Protein AF-V2WNZ3-F1 (afdb_monomer_lite)

Organism: Moniliophthora roreri (strain MCA 2997) (NCBI:txid1381753)

Radius of gyration: 30.15 Å; chains: 1; bounding box: 128×42×53 Å

pLDDT: mean 74.95, std 16.99, range [26.42, 96.12]

Foldseek 3Di:
DDDDDDDDDDDPPPPPPPLDQDDDQAQWDWDAPDVPPSDTDTDGDPDDDPPPWDWAQEPVRRYIDTAPPLWDWDALDPVRRYTDTAGNQWDWADRPPLTDTEGQQFHQDPSDTHHDDAEPPLVPFDDDDPDDPFFDWQGDYLWFLSDWQFFWWFKAALVGFTFAAADPHGRFFTWGNHPGDLWTKGKAAPLDDQVGRDTDTHTAFHKIWIWGLQADPPDPVSQIWTFFQDADQDTTTIDSDSNRTDIWGWHWDDDPSDIWTKTFQKAWHDDPVMTHIHGHPHRVHIGTIITGTDDSVSDDDDDPDD

Secondary structure (DSSP, 8-state):
-------------------PPP-PPTTEEEEESSTTS--EEEEE----PPTT---EE-TTT--EE---TTSEEEEEETTTTEEEEEPTTEEEESSTTS-EEEETTEEEETTEEEEPPPPTT-TTSPPPPTT--S--B----SSEEEEEET-EEEEE-TTS-BEEEEETTEEEEEEET-SB----EEEEESSPBTTB---EEEETT-EEEEEESS--TT-TT---EEEB--BSSPPPBEES-GGGB--EEEEEEEETTEEEEEEETEEEESPTTS-EEEE-S-TT-EEEEEEEEE-TT----PPP--

Structure (mmCIF, N/CA/C/O backbone):
data_AF-V2WNZ3-F1
#
_entry.id   AF-V2WNZ3-F1
#
loop_
_atom_site.group_PDB
_atom_site.id
_atom_site.type_symbol
_atom_site.label_atom_id
_atom_site.label_alt_id
_atom_site.label_comp_id
_atom_site.label_asym_id
_atom_site.label_entity_id
_atom_site.label_seq_id
_atom_site.pdbx_PDB_ins_code
_atom_site.Cartn_x
_atom_site.Cartn_y
_atom_site.Cartn_z
_atom_site.occupancy
_atom_site.B_iso_or_equiv
_atom_site.auth_seq_id
_atom_site.auth_comp_id
_atom_site.auth_asym_id
_atom_site.auth_atom_id
_atom_site.pdbx_PDB_model_num
ATOM 1 N N . MET A 1 1 ? -108.192 13.563 18.991 1.00 39.91 1 MET A N 1
ATOM 2 C CA . MET A 1 1 ? -107.133 13.958 19.943 1.00 39.91 1 MET A CA 1
ATOM 3 C C . MET A 1 1 ? -106.228 12.754 20.145 1.00 39.91 1 MET A C 1
ATOM 5 O O . MET A 1 1 ? -106.704 11.741 20.634 1.00 39.91 1 MET A O 1
ATOM 9 N N . LYS A 1 2 ? -104.993 12.804 19.635 1.00 35.84 2 LYS A N 1
ATOM 10 C CA . LYS A 1 2 ? -104.024 11.700 19.715 1.00 35.84 2 LYS A CA 1
ATOM 11 C C . LYS A 1 2 ? -103.005 12.035 20.804 1.00 35.84 2 LYS A C 1
ATOM 13 O O . LYS A 1 2 ? -102.339 13.059 20.703 1.00 35.84 2 LYS A O 1
ATOM 18 N N . PHE A 1 3 ? -102.930 11.194 21.830 1.00 35.94 3 PHE A N 1
ATOM 19 C CA . PHE A 1 3 ? -101.879 11.217 22.844 1.00 35.94 3 PHE A CA 1
ATOM 20 C C . PHE A 1 3 ? -100.596 10.621 22.250 1.00 35.94 3 PHE A C 1
ATOM 22 O O . PHE A 1 3 ? -100.642 9.531 21.683 1.00 35.94 3 PHE A O 1
ATOM 29 N N . PHE A 1 4 ? -99.469 11.318 22.393 1.00 38.03 4 PHE A N 1
ATOM 30 C CA . PHE A 1 4 ? -98.136 10.752 22.196 1.00 38.03 4 PHE A CA 1
ATOM 31 C C . PHE A 1 4 ? -97.367 10.856 23.512 1.00 38.03 4 PHE A C 1
ATOM 33 O O . PHE A 1 4 ? -97.102 11.947 24.011 1.00 38.03 4 PHE A O 1
ATOM 40 N N . THR A 1 5 ? -97.051 9.692 24.069 1.00 39.03 5 THR A N 1
ATOM 41 C CA . THR A 1 5 ? -96.235 9.504 25.267 1.00 39.03 5 THR A CA 1
ATOM 42 C C . THR A 1 5 ? -94.764 9.490 24.854 1.00 39.03 5 THR A C 1
ATOM 44 O O . THR A 1 5 ? -94.373 8.717 23.981 1.00 39.03 5 THR A O 1
ATOM 47 N N . VAL A 1 6 ? -93.952 10.348 25.469 1.00 43.88 6 VAL A N 1
ATOM 48 C CA . VAL A 1 6 ? -92.493 10.391 25.292 1.00 43.88 6 VAL A CA 1
ATOM 49 C C . VAL A 1 6 ? -91.867 9.338 26.208 1.00 43.88 6 VAL A C 1
ATOM 51 O O . VAL A 1 6 ? -92.032 9.410 27.423 1.00 43.88 6 VAL A O 1
ATOM 54 N N . ALA A 1 7 ? -91.150 8.369 25.637 1.00 41.53 7 ALA A N 1
ATOM 55 C CA . ALA A 1 7 ? -90.351 7.398 26.380 1.00 41.53 7 ALA A CA 1
ATOM 56 C C . ALA A 1 7 ? -88.859 7.732 26.223 1.00 41.53 7 ALA A C 1
ATOM 58 O O . ALA A 1 7 ? -88.302 7.646 25.130 1.00 41.53 7 ALA A O 1
ATOM 59 N N . PHE A 1 8 ? -88.227 8.132 27.327 1.00 41.31 8 PHE A N 1
ATOM 60 C CA . PHE A 1 8 ? -86.780 8.297 27.450 1.00 41.31 8 PHE A CA 1
ATOM 61 C C . PHE A 1 8 ? -86.133 6.906 27.541 1.00 41.31 8 PHE A C 1
ATOM 63 O O . PHE A 1 8 ? -86.295 6.211 28.543 1.00 41.31 8 PHE A O 1
ATOM 70 N N . PHE A 1 9 ? -85.403 6.492 26.505 1.00 41.00 9 PHE A N 1
ATOM 71 C CA . PHE A 1 9 ? -84.545 5.309 26.563 1.00 41.00 9 PHE A CA 1
ATOM 72 C C . PHE A 1 9 ? -83.173 5.701 27.123 1.00 41.00 9 PHE A C 1
ATOM 74 O O . PHE A 1 9 ? -82.386 6.376 26.463 1.00 41.00 9 PHE A O 1
ATOM 81 N N . LEU A 1 10 ? -82.893 5.261 28.350 1.00 42.72 10 LEU A N 1
ATOM 82 C CA . LEU A 1 10 ? -81.543 5.175 28.903 1.00 42.72 10 LEU A CA 1
ATOM 83 C C . LEU A 1 10 ? -80.793 4.059 28.158 1.00 42.72 10 LEU A C 1
ATOM 85 O O . LEU A 1 10 ? -81.090 2.882 28.355 1.00 42.72 10 LEU A O 1
ATOM 89 N N . LEU A 1 11 ? -79.839 4.418 27.293 1.00 37.62 11 LEU A N 1
ATOM 90 C CA . LEU A 1 11 ? -78.868 3.458 26.767 1.00 37.62 11 LEU A CA 1
ATOM 91 C C . LEU A 1 11 ? -77.843 3.117 27.863 1.00 37.62 11 LEU A C 1
ATOM 93 O O . LEU A 1 11 ? -77.252 4.038 28.432 1.00 37.62 11 LEU A O 1
ATOM 97 N N . PRO A 1 12 ? -77.561 1.830 28.129 1.00 40.28 12 PRO A N 1
ATOM 98 C CA . PRO A 1 12 ? -76.406 1.449 28.922 1.00 40.28 12 PRO A CA 1
ATOM 99 C C . PRO A 1 12 ? -75.142 1.686 28.087 1.00 40.28 12 PRO A C 1
ATOM 101 O O . PRO A 1 12 ? -74.940 1.075 27.037 1.00 40.28 12 PRO A O 1
ATOM 104 N N . THR A 1 13 ? -74.283 2.587 28.552 1.00 41.03 13 THR A N 1
ATOM 105 C CA . THR A 1 13 ? -72.914 2.741 28.062 1.00 41.03 13 THR A CA 1
ATOM 106 C C . THR A 1 13 ? -72.129 1.467 28.377 1.00 41.03 13 THR A C 1
ATOM 108 O O . THR A 1 13 ? -71.601 1.287 29.472 1.00 41.03 13 THR A O 1
ATOM 111 N N . LEU A 1 14 ? -72.053 0.557 27.404 1.00 39.59 14 LEU A N 1
ATOM 112 C CA . LEU A 1 14 ? -71.054 -0.507 27.379 1.00 39.59 14 LEU A CA 1
ATOM 113 C C . LEU A 1 14 ? -69.679 0.152 27.230 1.00 39.59 14 LEU A C 1
ATOM 115 O O . LEU A 1 14 ? -69.250 0.498 26.132 1.00 39.59 14 LEU A O 1
ATOM 119 N N . ILE A 1 15 ? -69.001 0.358 28.357 1.00 42.25 15 ILE A N 1
ATOM 120 C CA . ILE A 1 15 ? -67.577 0.680 28.385 1.00 42.25 15 ILE A CA 1
ATOM 121 C C . ILE A 1 15 ? -66.851 -0.584 27.918 1.00 42.25 15 ILE A C 1
ATOM 123 O O . ILE A 1 15 ? -66.564 -1.480 28.712 1.00 42.25 15 ILE A O 1
ATOM 127 N N . ALA A 1 16 ? -66.587 -0.686 26.616 1.00 40.09 16 ALA A N 1
ATOM 128 C CA . ALA A 1 16 ? -65.597 -1.619 26.110 1.00 40.09 16 ALA A CA 1
ATOM 129 C C . ALA A 1 16 ? -64.250 -1.200 26.714 1.00 40.09 16 ALA A C 1
ATOM 131 O O . ALA A 1 16 ? -63.708 -0.150 26.366 1.00 40.09 16 ALA A O 1
ATOM 132 N N . LYS A 1 17 ? -63.729 -1.982 27.665 1.00 41.38 17 LYS A N 1
ATOM 133 C CA . LYS A 1 17 ? -62.324 -1.870 28.055 1.00 41.38 17 LYS A CA 1
ATOM 134 C C . LYS A 1 17 ? -61.506 -2.182 26.804 1.00 41.38 17 LYS A C 1
ATOM 136 O O . LYS A 1 17 ? -61.410 -3.340 26.416 1.00 41.38 17 LYS A O 1
ATOM 141 N N . ALA A 1 18 ? -60.956 -1.159 26.158 1.00 45.03 18 ALA A N 1
ATOM 142 C CA . ALA A 1 18 ? -59.866 -1.350 25.217 1.00 45.03 18 ALA A CA 1
ATOM 143 C C . ALA A 1 18 ? -58.711 -1.962 26.020 1.00 45.03 18 ALA A C 1
ATOM 145 O O . ALA A 1 18 ? -58.123 -1.301 26.874 1.00 45.03 18 ALA A O 1
ATOM 146 N N . GLN A 1 19 ? -58.496 -3.262 25.856 1.00 56.72 19 GLN A N 1
ATOM 147 C CA . GLN A 1 19 ? -57.478 -3.999 26.589 1.00 56.72 19 GLN A CA 1
ATOM 148 C C . GLN A 1 19 ? -56.146 -3.743 25.875 1.00 56.72 19 GLN A C 1
ATOM 150 O O . GLN A 1 19 ? -55.973 -4.118 24.717 1.00 56.72 19 GLN A O 1
ATOM 155 N N . GLU A 1 20 ? -55.266 -2.980 26.524 1.00 61.66 20 GLU A N 1
ATOM 156 C CA . GLU A 1 20 ? -54.012 -2.501 25.938 1.00 61.66 20 GLU A CA 1
ATOM 157 C C . GLU A 1 20 ? -53.048 -3.663 25.659 1.00 61.66 20 GLU A C 1
ATOM 159 O O . GLU A 1 20 ? -52.789 -4.497 26.528 1.00 61.66 20 GLU A O 1
ATOM 164 N N . ILE A 1 21 ? -52.491 -3.700 24.444 1.00 73.69 21 ILE A N 1
ATOM 165 C CA . ILE A 1 21 ? -51.402 -4.615 24.079 1.00 73.69 21 ILE A CA 1
ATOM 166 C C . ILE A 1 21 ? -50.205 -4.304 24.997 1.00 73.69 21 ILE A C 1
ATOM 168 O O . ILE A 1 21 ? -49.777 -3.145 25.051 1.00 73.69 21 ILE A O 1
ATOM 172 N N . PRO A 1 22 ? -49.642 -5.291 25.720 1.00 77.75 22 PRO A N 1
ATOM 173 C CA . PRO A 1 22 ? -48.578 -5.025 26.677 1.00 77.75 22 PRO A CA 1
ATOM 174 C C . PRO A 1 22 ? -47.306 -4.523 25.985 1.00 77.75 22 PRO A C 1
ATOM 176 O O . PRO A 1 22 ? -46.872 -5.051 24.961 1.00 77.75 22 PRO A O 1
ATOM 179 N N . GLN A 1 23 ? -46.670 -3.517 26.588 1.00 77.50 23 GLN A N 1
ATOM 180 C CA . GLN A 1 23 ? -45.347 -3.035 26.186 1.00 77.50 23 GLN A CA 1
ATOM 181 C C . GLN A 1 23 ? -44.281 -4.050 26.625 1.00 77.50 23 GLN A C 1
ATOM 183 O O . GLN A 1 23 ? -43.939 -4.140 27.806 1.00 77.50 23 GLN A O 1
ATOM 188 N N . CYS A 1 24 ? -43.758 -4.834 25.682 1.00 78.38 24 CYS A N 1
ATOM 189 C CA . CYS A 1 24 ? -42.657 -5.756 25.948 1.00 78.38 24 CYS A CA 1
ATOM 190 C C . CYS A 1 24 ? -41.314 -5.020 26.057 1.00 78.38 24 CYS A C 1
ATOM 192 O O . CYS A 1 24 ? -41.085 -3.989 25.425 1.00 78.38 24 CYS A O 1
ATOM 194 N N . ARG A 1 25 ? -40.394 -5.574 26.857 1.00 68.31 25 ARG A N 1
ATOM 195 C CA . ARG A 1 25 ? -39.009 -5.080 26.921 1.00 68.31 25 ARG A CA 1
ATOM 196 C C . ARG A 1 25 ? -38.324 -5.198 25.546 1.00 68.31 25 ARG A C 1
ATOM 198 O O . ARG A 1 25 ? -38.668 -6.113 24.794 1.00 68.31 25 ARG A O 1
ATOM 205 N N . PRO A 1 26 ? -37.313 -4.363 25.238 1.00 59.16 26 PRO A N 1
ATOM 206 C CA . PRO A 1 26 ? -36.542 -4.487 24.000 1.00 59.16 26 PRO A CA 1
ATOM 207 C C . PRO A 1 26 ? -36.049 -5.925 23.758 1.00 59.16 26 PRO A C 1
ATOM 209 O O . PRO A 1 26 ? -35.555 -6.577 24.680 1.00 59.16 26 PRO A O 1
ATOM 212 N N . GLY A 1 27 ? -36.219 -6.423 22.528 1.00 57.53 27 GLY A N 1
ATOM 213 C CA . GLY A 1 27 ? -35.892 -7.803 22.129 1.00 57.53 27 GLY A CA 1
ATOM 214 C C . GLY A 1 27 ? -37.021 -8.831 22.309 1.00 57.53 27 GLY A C 1
ATOM 215 O O . GLY A 1 27 ? -36.811 -10.020 22.066 1.00 57.53 27 GLY A O 1
ATOM 216 N N . PHE A 1 28 ? -38.208 -8.397 22.740 1.00 74.94 28 PHE A N 1
ATOM 217 C CA . PHE A 1 28 ? -39.386 -9.245 22.908 1.00 74.94 28 PHE A CA 1
ATOM 218 C C . PHE A 1 28 ? -40.590 -8.644 22.173 1.00 74.94 28 PHE A C 1
ATOM 220 O O . PHE A 1 28 ? -40.770 -7.428 22.178 1.00 74.94 28 PHE A O 1
ATOM 227 N N . GLU A 1 29 ? -41.423 -9.490 21.571 1.00 80.44 29 GLU A N 1
ATOM 228 C CA . GLU A 1 29 ? -42.677 -9.101 20.910 1.00 80.44 29 GLU A CA 1
ATOM 229 C C . GLU A 1 29 ? -43.894 -9.633 21.693 1.00 80.44 29 GLU A C 1
ATOM 231 O O . GLU A 1 29 ? -43.814 -10.733 22.253 1.00 80.44 29 GLU A O 1
ATOM 236 N N . PRO A 1 30 ? -45.008 -8.880 21.775 1.00 84.31 30 PRO A N 1
ATOM 237 C CA . PRO A 1 30 ? -46.242 -9.382 22.365 1.00 84.31 30 PRO A CA 1
ATOM 238 C C . PRO A 1 30 ? -46.903 -10.385 21.413 1.00 84.31 30 PRO A C 1
ATOM 240 O O . PRO A 1 30 ? -47.158 -10.074 20.251 1.00 84.31 30 PRO A O 1
ATOM 243 N N . VAL A 1 31 ? -47.198 -11.581 21.914 1.00 82.69 31 VAL A N 1
ATOM 244 C CA . VAL A 1 31 ? -47.892 -12.647 21.181 1.00 82.69 31 VAL A CA 1
ATOM 245 C C . VAL A 1 31 ? -49.118 -13.061 21.982 1.00 82.69 31 VAL A C 1
ATOM 247 O O . VAL A 1 31 ? -49.032 -13.250 23.196 1.00 82.69 31 VAL A O 1
ATOM 250 N N . GLU A 1 32 ? -50.259 -13.169 21.307 1.00 84.75 32 GLU A N 1
ATOM 251 C CA . GLU A 1 32 ? -51.508 -13.634 21.913 1.00 84.75 32 GLU A CA 1
ATOM 252 C C . GLU A 1 32 ? -51.453 -15.159 22.118 1.00 84.75 32 GLU A C 1
ATOM 254 O O . GLU A 1 32 ? -51.002 -15.886 21.231 1.00 84.75 32 GLU A O 1
ATOM 259 N N . PHE A 1 33 ? -51.861 -15.642 23.296 1.00 76.00 33 PHE A N 1
ATOM 260 C CA . PHE A 1 33 ? -51.776 -17.057 23.678 1.00 76.00 33 PHE A CA 1
ATOM 261 C C . PHE A 1 33 ? -52.610 -17.956 22.760 1.00 76.00 33 PHE A C 1
ATOM 263 O O . PHE A 1 33 ? -52.108 -18.950 22.238 1.00 76.00 33 PHE A O 1
ATOM 270 N N . GLU A 1 34 ? -53.852 -17.554 22.506 1.00 79.38 34 GLU A N 1
ATOM 271 C CA . GLU A 1 34 ? -54.722 -18.127 21.485 1.00 79.38 34 GLU A CA 1
ATOM 272 C C . GLU A 1 34 ? -55.370 -16.972 20.712 1.00 79.38 34 GLU A C 1
ATOM 274 O O . GLU A 1 34 ? -55.703 -15.959 21.329 1.00 79.38 34 GLU A O 1
ATOM 279 N N . PRO A 1 35 ? -55.567 -17.078 19.386 1.00 75.44 35 PRO A N 1
ATOM 280 C CA . PRO A 1 35 ? -56.162 -15.995 18.609 1.00 75.44 35 PRO A CA 1
ATOM 281 C C . PRO A 1 35 ? -57.527 -15.576 19.170 1.00 75.44 35 PRO A C 1
ATOM 283 O O . PRO A 1 35 ? -58.475 -16.363 19.168 1.00 75.44 35 PRO A O 1
ATOM 286 N N . GLY A 1 36 ? -57.633 -14.329 19.630 1.00 76.31 36 GLY A N 1
ATOM 287 C CA . GLY A 1 36 ? -58.847 -13.772 20.227 1.00 76.31 36 GLY A CA 1
ATOM 288 C C . GLY A 1 36 ? -59.046 -14.052 21.721 1.00 76.31 36 GLY A C 1
ATOM 289 O O . GLY A 1 36 ? -60.118 -13.729 22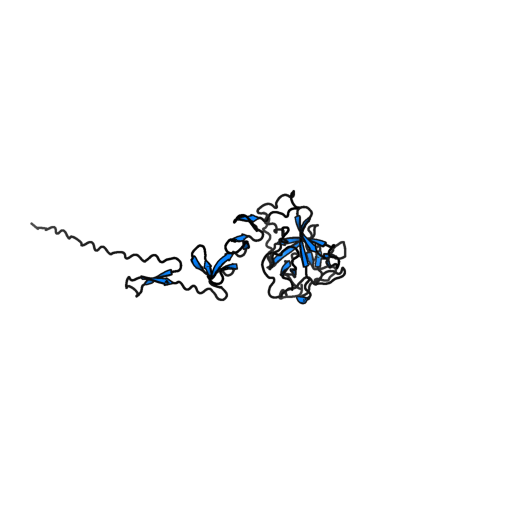.236 1.00 76.31 36 GLY A O 1
ATOM 290 N N . SER A 1 37 ? -58.064 -14.627 22.428 1.00 82.94 37 SER A N 1
ATOM 291 C CA . SER A 1 37 ? -58.143 -14.824 23.884 1.00 82.94 37 SER A CA 1
ATOM 292 C C . SER A 1 37 ? -58.001 -13.525 24.680 1.00 82.94 37 SER A C 1
ATOM 294 O O . SER A 1 37 ? -58.441 -13.453 25.827 1.00 82.94 37 SER A O 1
ATOM 296 N N . GLY A 1 38 ? -57.384 -12.491 24.100 1.00 78.25 38 GLY A N 1
ATOM 297 C CA . GLY A 1 38 ? -57.036 -11.249 24.788 1.00 78.25 38 GLY A CA 1
ATOM 298 C C . GLY A 1 38 ? -55.897 -11.394 25.804 1.00 78.25 38 GLY A C 1
ATOM 299 O O . GLY A 1 38 ? -55.580 -10.427 26.503 1.00 78.25 38 GLY A O 1
ATOM 300 N N . GLU A 1 39 ? -55.269 -12.570 25.896 1.00 79.44 39 GLU A N 1
ATOM 301 C CA . GLU A 1 39 ? -54.143 -12.846 26.789 1.00 79.44 39 GLU A CA 1
ATOM 302 C C . GLU A 1 39 ? -52.824 -12.803 26.013 1.00 79.44 39 GLU A C 1
ATOM 304 O O . GLU A 1 39 ? -52.586 -13.614 25.120 1.00 79.44 39 GLU A O 1
ATOM 309 N N . TYR A 1 40 ? -51.946 -11.863 26.369 1.00 85.00 40 TYR A N 1
ATOM 310 C CA . TYR A 1 40 ? -50.664 -11.645 25.697 1.00 85.00 40 TYR A CA 1
ATOM 311 C C . TYR A 1 40 ? -49.488 -12.041 26.590 1.00 85.00 40 TYR A C 1
ATOM 313 O O . TYR A 1 40 ? -49.472 -11.748 27.787 1.00 85.00 40 TYR A O 1
ATOM 321 N N . PHE A 1 41 ? -48.447 -12.613 25.990 1.00 84.75 41 PHE A N 1
ATOM 322 C CA . PHE A 1 41 ? -47.146 -12.807 26.628 1.00 84.75 41 PHE A CA 1
ATOM 323 C C . PHE A 1 41 ? -46.017 -12.282 25.739 1.00 84.75 41 PHE A C 1
ATOM 325 O O . PHE A 1 41 ? -46.147 -12.176 24.522 1.00 84.75 41 PHE A O 1
ATOM 332 N N . CYS A 1 42 ? -44.884 -11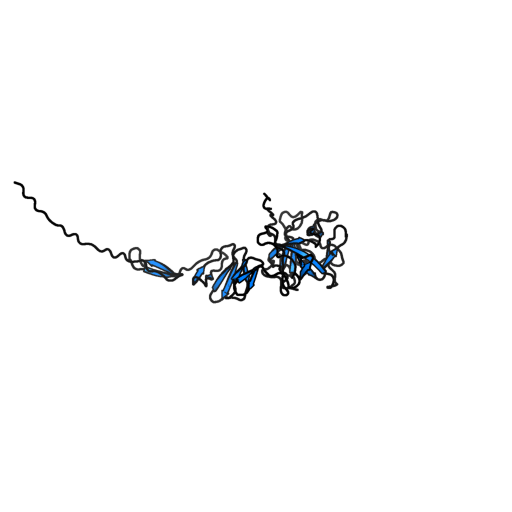.943 26.353 1.00 81.00 42 CYS A N 1
ATOM 333 C CA . CYS A 1 42 ? -43.713 -11.463 25.627 1.00 81.00 42 CYS A CA 1
ATOM 334 C C . CYS A 1 42 ? -42.849 -12.648 25.180 1.00 81.00 42 CYS A C 1
ATOM 336 O O . CYS A 1 42 ? -42.247 -13.335 26.010 1.00 81.00 42 CYS A O 1
ATOM 338 N N . ARG A 1 43 ? -42.748 -12.868 23.870 1.00 79.81 43 ARG A N 1
ATOM 339 C CA . ARG A 1 43 ? -41.890 -13.893 23.264 1.00 79.81 43 ARG A CA 1
ATOM 340 C C . ARG A 1 43 ? -40.542 -13.293 22.880 1.00 79.81 43 ARG A C 1
ATOM 342 O O . ARG A 1 43 ? -40.483 -12.184 22.359 1.00 79.81 43 ARG A O 1
ATOM 349 N N . GLN A 1 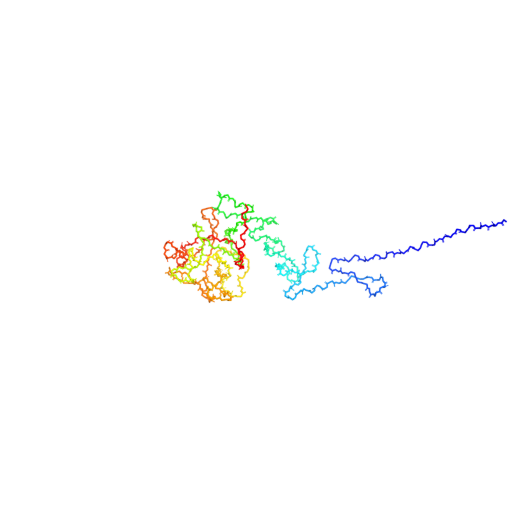44 ? -39.456 -14.026 23.129 1.00 69.88 44 GLN A N 1
ATOM 350 C CA . GLN A 1 44 ? -38.122 -13.609 22.693 1.00 69.88 44 GLN A CA 1
ATOM 351 C C . GLN A 1 44 ? -38.016 -13.695 21.169 1.00 69.88 44 GLN A C 1
ATOM 353 O O . GLN A 1 44 ? -38.311 -14.738 20.580 1.00 69.88 44 GLN A O 1
ATOM 358 N N . ILE A 1 45 ? -37.556 -12.616 20.540 1.00 64.38 45 ILE A N 1
ATOM 359 C CA . ILE A 1 45 ? -37.298 -12.590 19.103 1.00 64.38 45 ILE A CA 1
ATOM 360 C C . ILE A 1 45 ? -35.976 -13.331 18.863 1.00 64.38 45 ILE A C 1
ATOM 362 O O . ILE A 1 45 ? -34.901 -12.799 19.125 1.00 64.38 45 ILE A O 1
ATOM 366 N N . ILE A 1 46 ? -36.035 -14.577 18.384 1.00 59.28 46 ILE A N 1
ATOM 367 C CA . ILE A 1 46 ? -34.835 -15.291 17.925 1.00 59.28 46 ILE A CA 1
ATOM 368 C C . ILE A 1 46 ? -34.510 -14.773 16.525 1.00 59.28 46 ILE A C 1
ATOM 370 O O . ILE A 1 46 ? -35.108 -15.202 15.537 1.00 59.28 46 ILE A O 1
ATOM 374 N N . ILE A 1 47 ? -33.579 -13.827 16.432 1.00 64.75 47 ILE A N 1
ATOM 375 C CA . ILE A 1 47 ? -33.131 -13.316 15.139 1.00 64.75 47 ILE A CA 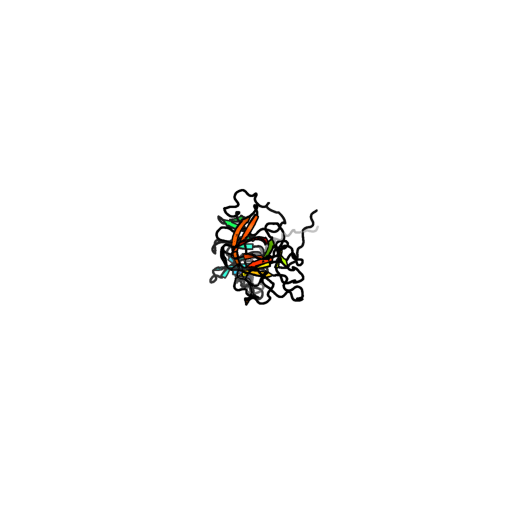1
ATOM 376 C C . ILE A 1 47 ? -32.242 -14.363 14.470 1.00 64.75 47 ILE A C 1
ATOM 378 O O . ILE A 1 47 ? -31.161 -14.694 14.953 1.00 64.75 47 ILE A O 1
ATOM 382 N N . SER A 1 48 ? -32.707 -14.868 13.330 1.00 67.06 48 SER A N 1
ATOM 383 C CA . SER A 1 48 ? -31.898 -15.667 12.413 1.00 67.06 48 SER A CA 1
ATOM 384 C C . SER A 1 48 ? -31.316 -14.727 11.364 1.00 67.06 48 SER A C 1
ATOM 386 O O . SER A 1 48 ? -32.059 -14.171 10.556 1.00 67.06 48 SER A O 1
ATOM 388 N N . CYS A 1 49 ? -30.003 -14.505 11.392 1.00 75.75 49 CYS A N 1
ATOM 389 C CA . CYS A 1 49 ? -29.361 -13.681 10.376 1.00 75.75 49 CYS A CA 1
ATOM 390 C C . CYS A 1 49 ? -29.299 -14.411 9.022 1.00 75.75 49 CYS A C 1
ATOM 392 O O . CYS A 1 49 ? -29.298 -15.646 8.988 1.00 75.75 49 CYS A O 1
ATOM 394 N N . PRO A 1 50 ? -29.212 -13.672 7.900 1.00 77.62 50 PRO A N 1
ATOM 395 C CA . PRO A 1 50 ? -28.866 -14.238 6.601 1.00 77.62 50 PRO A CA 1
ATOM 396 C C . PRO A 1 50 ? -27.632 -15.151 6.672 1.00 77.62 50 PRO A C 1
ATOM 398 O O . PRO A 1 50 ? -26.741 -14.943 7.499 1.00 77.62 50 PRO A O 1
ATOM 401 N N . LEU A 1 51 ? -27.563 -16.141 5.775 1.00 59.78 51 LEU A N 1
ATOM 402 C CA . LEU A 1 51 ? -26.410 -17.039 5.640 1.00 59.78 51 LEU A CA 1
ATOM 403 C C . LEU A 1 51 ? -25.099 -16.226 5.628 1.00 59.78 51 LEU A C 1
ATOM 405 O O . LEU A 1 51 ? -24.957 -15.295 4.838 1.00 59.78 51 LEU A O 1
ATOM 409 N N . ASN A 1 52 ? -24.155 -16.599 6.501 1.00 66.81 52 ASN A N 1
ATOM 410 C CA . ASN A 1 52 ? -22.848 -15.956 6.740 1.00 66.81 52 ASN A CA 1
ATOM 411 C C . ASN A 1 52 ? -22.831 -14.687 7.615 1.00 66.81 52 ASN A C 1
ATOM 413 O O . ASN A 1 52 ? -21.795 -14.027 7.691 1.00 66.81 52 ASN A O 1
ATOM 417 N N . GLN A 1 53 ? -23.919 -14.348 8.308 1.00 77.06 53 GLN A N 1
ATOM 418 C CA . GLN A 1 53 ? -23.919 -13.277 9.308 1.00 77.06 53 GLN A CA 1
ATOM 419 C C . GLN A 1 53 ? -24.053 -13.837 10.725 1.00 77.06 53 GLN A C 1
ATOM 421 O O . GLN A 1 53 ? -24.876 -14.710 10.995 1.00 77.06 53 GLN A O 1
ATOM 426 N N . THR A 1 54 ? -23.245 -13.307 11.642 1.00 80.88 54 THR A N 1
ATOM 427 C CA . THR A 1 54 ? -23.302 -13.668 13.061 1.00 80.88 54 THR A CA 1
ATOM 428 C C . THR A 1 54 ? -24.267 -12.721 13.778 1.00 80.88 54 THR A C 1
ATOM 430 O O . THR A 1 54 ? -24.037 -11.507 13.733 1.00 80.88 54 THR A O 1
ATOM 433 N N . PRO A 1 55 ? -25.324 -13.226 14.442 1.00 84.56 55 PRO A N 1
ATOM 434 C CA . PRO A 1 55 ? -26.163 -12.395 15.295 1.00 84.56 55 PRO A CA 1
ATOM 435 C C . PRO A 1 55 ? -25.339 -11.841 16.456 1.00 84.56 55 PRO A C 1
ATOM 437 O O . PRO A 1 55 ? -24.487 -12.532 17.020 1.00 84.56 55 PRO A O 1
ATOM 440 N N . TYR A 1 56 ? -25.594 -10.588 16.808 1.00 87.69 56 TYR A N 1
ATOM 441 C CA . TYR A 1 56 ? -24.932 -9.913 17.914 1.00 87.69 56 TYR A CA 1
ATOM 442 C C . TYR A 1 56 ? -25.936 -9.088 18.714 1.00 87.69 56 TYR A C 1
ATOM 444 O O . TYR A 1 56 ? -26.965 -8.655 18.200 1.00 87.69 56 TYR A O 1
ATOM 452 N N . LYS A 1 57 ? -25.605 -8.832 19.973 1.00 87.31 57 LYS A N 1
ATOM 453 C CA . LYS A 1 57 ? -26.354 -7.962 20.862 1.00 87.31 57 LYS A CA 1
ATOM 454 C C . LYS A 1 57 ? -25.836 -6.536 20.751 1.00 87.31 57 LYS A C 1
ATOM 456 O O . LYS A 1 57 ? -24.664 -6.271 21.036 1.00 87.31 57 LYS A O 1
ATOM 461 N N . ASN A 1 58 ? -26.696 -5.612 20.342 1.00 82.81 58 ASN A N 1
ATOM 462 C CA . ASN A 1 58 ? -26.349 -4.200 20.289 1.00 82.81 58 ASN A CA 1
ATOM 463 C C . ASN A 1 58 ? -26.301 -3.636 21.727 1.00 82.81 58 ASN A C 1
ATOM 465 O O . ASN A 1 58 ? -27.308 -3.695 22.429 1.00 82.81 58 ASN A O 1
ATOM 469 N N . PRO A 1 59 ? -25.166 -3.091 22.193 1.00 82.19 59 PRO A N 1
ATOM 470 C CA . PRO A 1 59 ? -25.011 -2.594 23.558 1.00 82.19 59 PRO A CA 1
ATOM 471 C C . PRO A 1 59 ? -25.837 -1.338 23.856 1.00 82.19 59 PRO A C 1
ATOM 473 O O . PRO A 1 59 ? -26.115 -1.077 25.021 1.00 82.19 59 PRO A O 1
ATOM 476 N N . GLU A 1 60 ? -26.233 -0.568 22.839 1.00 80.12 60 GLU A N 1
ATOM 477 C CA . GLU A 1 60 ? -27.030 0.652 23.015 1.00 80.12 60 GLU A CA 1
ATOM 478 C C . GLU A 1 60 ? -28.516 0.333 23.190 1.00 80.12 60 GLU A C 1
ATOM 480 O O . GLU A 1 60 ? -29.185 0.907 24.046 1.00 80.12 60 GLU A O 1
ATOM 485 N N . THR A 1 61 ? -29.040 -0.604 22.398 1.00 78.38 61 THR A N 1
ATOM 486 C CA . THR A 1 61 ? -30.470 -0.961 22.407 1.00 78.38 61 THR A CA 1
ATOM 487 C C . THR A 1 61 ? -30.772 -2.228 23.204 1.00 78.38 61 THR A C 1
ATOM 489 O O . THR A 1 61 ? -31.936 -2.528 23.467 1.00 78.38 61 THR A O 1
ATOM 492 N N . ASN A 1 62 ? -29.736 -2.986 23.578 1.00 76.31 62 ASN A N 1
ATOM 493 C CA . ASN A 1 62 ? -29.808 -4.320 24.182 1.00 76.31 62 ASN A CA 1
ATOM 494 C C . ASN A 1 62 ? -30.616 -5.338 23.348 1.00 76.31 62 ASN A C 1
ATOM 496 O O . ASN A 1 62 ? -31.038 -6.370 23.873 1.00 76.31 62 ASN A O 1
ATOM 500 N N . ALA A 1 63 ? -30.831 -5.050 22.062 1.00 77.69 63 ALA A N 1
ATOM 501 C CA . ALA A 1 63 ? -31.539 -5.914 21.131 1.00 77.69 63 ALA A CA 1
ATOM 502 C C . ALA A 1 63 ? -30.556 -6.808 20.370 1.00 77.69 63 ALA A C 1
ATOM 504 O O . ALA A 1 63 ? -29.440 -6.389 20.048 1.00 77.69 63 ALA A O 1
ATOM 505 N N . ASP A 1 64 ? -30.992 -8.021 20.044 1.00 82.00 64 ASP A N 1
ATOM 506 C CA . ASP A 1 64 ? -30.309 -8.842 19.051 1.00 82.00 64 ASP A CA 1
ATOM 507 C C . ASP A 1 64 ? -30.405 -8.150 17.678 1.00 82.00 64 ASP A C 1
ATOM 509 O O . ASP A 1 64 ? -31.376 -7.451 17.374 1.00 82.00 64 ASP A O 1
ATOM 513 N N . SER A 1 65 ? -29.372 -8.262 16.849 1.00 84.94 65 SER A N 1
ATOM 514 C CA . SER A 1 65 ? -29.287 -7.628 15.529 1.00 84.94 65 SER A CA 1
ATOM 515 C C . SER A 1 65 ? -28.311 -8.372 14.616 1.00 84.94 65 SER A C 1
ATOM 517 O O . SER A 1 65 ? -27.489 -9.170 15.065 1.00 84.94 65 SER A O 1
ATOM 519 N N . CYS A 1 66 ? -28.395 -8.090 13.315 1.00 86.19 66 CYS A N 1
ATOM 520 C CA . CYS A 1 66 ? -27.476 -8.592 12.293 1.00 86.19 66 CYS A CA 1
ATOM 521 C C . CYS A 1 66 ? -26.805 -7.411 11.596 1.00 86.19 66 CYS A C 1
ATOM 523 O O . CYS A 1 66 ? -27.467 -6.411 11.310 1.00 86.19 66 CYS A O 1
ATOM 525 N N . CYS A 1 67 ? -25.511 -7.519 11.294 1.00 86.31 67 CYS A N 1
ATOM 526 C CA . CYS A 1 67 ? -24.857 -6.493 10.487 1.00 86.31 67 CYS A CA 1
ATOM 527 C C . CYS A 1 67 ? -25.292 -6.598 9.023 1.00 86.31 67 CYS A C 1
ATOM 529 O O . CYS A 1 67 ? -25.208 -7.685 8.454 1.00 86.31 67 CYS A O 1
ATOM 531 N N . PRO A 1 68 ? -25.686 -5.489 8.376 1.00 83.00 68 PRO A N 1
ATOM 532 C CA . PRO A 1 68 ? -25.893 -5.454 6.933 1.00 83.00 68 PRO A CA 1
ATOM 533 C C . PRO A 1 68 ? -24.654 -5.945 6.168 1.00 83.00 68 PRO A C 1
ATOM 535 O O . PRO A 1 68 ? -23.527 -5.798 6.635 1.00 83.00 68 PRO A O 1
ATOM 538 N N . SER A 1 69 ? -24.849 -6.481 4.961 1.00 72.69 69 SER A N 1
ATOM 539 C CA . SER A 1 69 ? -23.817 -7.171 4.163 1.00 72.69 69 SER A CA 1
ATOM 540 C C . SER A 1 69 ? -22.576 -6.332 3.825 1.00 72.69 69 SER A C 1
ATOM 542 O O . SER A 1 69 ? -21.547 -6.880 3.446 1.00 72.69 69 SER A O 1
ATOM 544 N N . ASN A 1 70 ? -22.670 -5.007 3.939 1.00 74.88 70 ASN A N 1
ATOM 545 C CA . ASN A 1 70 ? -21.593 -4.050 3.689 1.00 74.88 70 ASN A CA 1
ATOM 546 C C . ASN A 1 70 ? -21.019 -3.434 4.977 1.00 74.88 70 ASN A C 1
ATOM 548 O O . ASN A 1 70 ? -20.322 -2.423 4.914 1.00 74.88 70 ASN A O 1
ATOM 552 N N . GLN A 1 71 ? -21.332 -3.997 6.142 1.00 82.94 71 GLN A N 1
ATOM 553 C CA . GLN A 1 71 ? -20.856 -3.521 7.435 1.00 82.94 71 GLN A CA 1
ATOM 554 C C . GLN A 1 71 ? -19.982 -4.568 8.114 1.00 82.94 71 GLN A C 1
ATOM 556 O O . GLN A 1 71 ? -20.189 -5.773 7.978 1.00 82.94 71 GLN A O 1
ATOM 561 N N . GLN A 1 72 ? -19.000 -4.098 8.874 1.00 84.19 72 GLN A N 1
ATOM 562 C CA . GLN A 1 72 ? -18.108 -4.964 9.628 1.00 84.19 72 GLN A CA 1
ATOM 563 C C . GLN A 1 72 ? -18.615 -5.121 11.061 1.00 84.19 72 GLN A C 1
ATOM 565 O O . GLN A 1 72 ? -18.670 -4.141 11.805 1.00 84.19 72 GLN A O 1
ATOM 570 N N . LEU A 1 73 ? -18.917 -6.356 11.468 1.00 87.25 73 LEU A N 1
ATOM 571 C CA . LEU A 1 73 ? -19.199 -6.672 12.867 1.00 87.25 73 LEU A CA 1
ATOM 572 C C . LEU A 1 73 ? -17.917 -6.601 13.701 1.00 87.25 73 LEU A C 1
ATOM 574 O O . LEU A 1 73 ? -16.917 -7.256 13.402 1.00 87.25 73 LEU A O 1
ATOM 578 N N . VAL A 1 74 ? -17.982 -5.867 14.803 1.00 87.06 74 VAL A N 1
ATOM 579 C CA . VAL A 1 74 ? -16.952 -5.815 15.832 1.00 87.06 74 VAL A CA 1
ATOM 580 C C . VAL A 1 74 ? -17.559 -6.269 17.150 1.00 87.06 74 VAL A C 1
ATOM 582 O O . VAL A 1 74 ? -18.253 -5.510 17.819 1.00 87.06 74 VAL A O 1
ATOM 585 N N . MET A 1 75 ? -17.272 -7.511 17.545 1.00 85.94 75 MET A N 1
ATOM 586 C CA . MET A 1 75 ? -17.659 -8.021 18.864 1.00 85.94 75 MET A CA 1
ATOM 587 C C . MET A 1 75 ? -16.780 -7.429 19.956 1.00 85.94 75 MET A C 1
ATOM 589 O O . MET A 1 75 ? -15.551 -7.484 19.875 1.00 85.94 75 MET A O 1
ATOM 593 N N . TYR A 1 76 ? -17.420 -6.871 20.972 1.00 84.50 76 TYR A N 1
ATOM 594 C CA . TYR A 1 76 ? -16.812 -6.407 22.213 1.00 84.50 76 TYR A CA 1
ATOM 595 C C . TYR A 1 76 ? -16.583 -7.571 23.170 1.00 84.50 76 TYR A C 1
ATOM 597 O O . TYR A 1 76 ? -15.524 -7.648 23.785 1.00 84.50 76 TYR A O 1
ATOM 605 N N . ASP A 1 77 ? -17.564 -8.472 23.244 1.00 79.00 77 ASP A N 1
ATOM 606 C CA . ASP A 1 77 ? -17.558 -9.657 24.092 1.00 79.00 77 ASP A CA 1
ATOM 607 C C . ASP A 1 77 ? -18.072 -10.859 23.288 1.00 79.00 77 ASP A C 1
ATOM 609 O O . ASP A 1 77 ? -19.217 -10.884 22.834 1.00 79.00 77 ASP A O 1
ATOM 613 N N . GLU A 1 78 ? -17.207 -11.854 23.106 1.00 80.38 78 GLU A N 1
ATOM 614 C CA . GLU A 1 78 ? -17.510 -13.087 22.373 1.00 80.38 78 GLU A CA 1
ATOM 615 C C . GLU A 1 78 ? -18.467 -14.019 23.126 1.00 80.38 78 GLU A C 1
ATOM 617 O O . GLU A 1 78 ? -19.208 -14.771 22.487 1.00 80.38 78 GLU A O 1
ATOM 622 N N . ASN A 1 79 ? -18.464 -13.975 24.462 1.00 79.62 79 ASN A N 1
ATOM 623 C CA . ASN A 1 79 ? -19.309 -14.808 25.317 1.00 79.62 79 ASN A CA 1
ATOM 624 C C . ASN A 1 79 ? -20.728 -14.246 25.379 1.00 79.62 79 ASN A C 1
ATOM 626 O O . ASN A 1 79 ? -21.697 -14.991 25.270 1.00 79.62 79 ASN A O 1
ATOM 630 N N . LEU A 1 80 ? -20.847 -12.925 25.518 1.00 78.81 80 LEU A N 1
ATOM 631 C CA . LEU A 1 80 ? -22.136 -12.228 25.570 1.00 78.81 80 LEU A CA 1
ATOM 632 C C . LEU A 1 80 ? -22.682 -11.866 24.182 1.00 78.81 80 LEU A C 1
ATOM 634 O O . LEU A 1 80 ? -23.789 -11.340 24.081 1.00 78.81 80 LEU A O 1
ATOM 638 N N . LYS A 1 81 ? -21.906 -12.133 23.123 1.00 85.62 81 LYS A N 1
ATOM 639 C CA . LYS A 1 81 ? -22.189 -11.747 21.732 1.00 85.62 81 LYS A CA 1
ATOM 640 C C . LYS A 1 81 ? -22.481 -10.260 21.568 1.00 85.62 81 LYS A C 1
ATOM 642 O O . LYS A 1 81 ? -23.163 -9.863 20.634 1.00 85.62 81 LYS A O 1
ATOM 647 N N . THR A 1 82 ? -21.933 -9.419 22.436 1.00 84.88 82 THR A N 1
ATOM 648 C CA . THR A 1 82 ? -22.145 -7.970 22.393 1.00 84.88 82 THR A CA 1
ATOM 649 C C . THR A 1 82 ? -21.198 -7.338 21.383 1.00 84.88 82 THR A C 1
ATOM 651 O O . THR A 1 82 ? -20.005 -7.638 21.397 1.00 84.88 82 THR A O 1
ATOM 654 N N . GLY A 1 83 ? -21.681 -6.439 20.525 1.00 89.44 83 GLY A N 1
ATOM 655 C CA . GLY A 1 83 ? -20.845 -5.809 19.499 1.00 89.44 83 GLY A CA 1
ATOM 656 C C . GLY A 1 83 ? -21.493 -4.630 18.782 1.00 89.44 83 GLY A C 1
ATOM 657 O O . GLY A 1 83 ? -22.564 -4.172 19.159 1.00 89.44 83 GLY A O 1
ATOM 658 N N . VAL A 1 84 ? -20.838 -4.140 17.735 1.00 90.31 84 VAL A N 1
ATOM 659 C CA . VAL A 1 84 ? -21.338 -3.057 16.875 1.00 90.31 84 VAL A CA 1
ATOM 660 C C . VAL A 1 84 ? -21.027 -3.344 15.412 1.00 90.31 84 VAL A C 1
ATOM 662 O O . VAL A 1 84 ? -20.037 -4.009 15.110 1.00 90.31 84 VAL A O 1
ATOM 665 N N . CYS A 1 85 ? -21.831 -2.804 14.500 1.00 89.88 85 CYS A N 1
ATOM 666 C CA . CYS A 1 85 ? -21.529 -2.803 13.074 1.00 89.88 85 CYS A CA 1
ATOM 667 C C . CYS A 1 85 ? -20.911 -1.463 12.671 1.00 89.88 85 CYS A C 1
ATOM 669 O O . CYS A 1 85 ? -21.530 -0.413 12.839 1.00 89.88 85 CYS A O 1
ATOM 671 N N . CYS A 1 86 ? -19.702 -1.489 12.118 1.00 87.81 86 CYS A N 1
ATOM 672 C CA . CYS A 1 86 ? -19.123 -0.320 11.468 1.00 87.81 86 CYS A CA 1
ATOM 673 C C . CYS A 1 86 ? -19.562 -0.261 10.005 1.00 87.81 86 CYS A C 1
ATOM 675 O O . CYS A 1 86 ? -19.549 -1.279 9.311 1.00 87.81 86 CYS A O 1
ATOM 677 N N . GLY A 1 87 ? -19.926 0.933 9.527 1.00 83.38 87 GLY A N 1
ATOM 678 C CA . GLY A 1 87 ? -20.265 1.162 8.120 1.00 83.38 87 GLY A CA 1
ATOM 679 C C . GLY A 1 87 ? -19.130 0.788 7.155 1.00 83.38 87 GLY A C 1
ATOM 680 O O . GLY A 1 87 ? -17.974 0.710 7.562 1.00 83.38 87 GLY A O 1
ATOM 681 N N . ALA A 1 88 ? -19.441 0.622 5.865 1.00 76.19 88 ALA A N 1
ATOM 682 C CA . ALA A 1 88 ? -18.473 0.240 4.820 1.00 76.19 88 ALA A CA 1
ATOM 683 C C . ALA A 1 88 ? -17.207 1.129 4.774 1.00 76.19 88 ALA A C 1
ATOM 685 O O . ALA A 1 88 ? -16.095 0.651 4.521 1.00 76.19 88 ALA A O 1
ATOM 686 N N . ASP A 1 89 ? -17.373 2.420 5.075 1.00 74.06 89 ASP A N 1
ATOM 687 C CA . ASP A 1 89 ? -16.302 3.428 5.106 1.00 74.06 89 ASP A CA 1
ATOM 688 C C . ASP A 1 89 ? -15.799 3.749 6.515 1.00 74.06 89 ASP A C 1
ATOM 690 O O . ASP A 1 89 ? -15.128 4.761 6.741 1.00 74.06 89 ASP A O 1
ATOM 694 N N . GLN A 1 90 ? -16.118 2.890 7.478 1.00 82.44 90 GLN A N 1
ATOM 695 C CA . GLN A 1 90 ? -15.714 3.042 8.862 1.00 82.44 90 GLN A CA 1
ATOM 696 C C . GLN A 1 90 ? -14.807 1.900 9.310 1.00 82.44 90 GLN A C 1
ATOM 698 O O . GLN A 1 90 ? -14.862 0.781 8.811 1.00 82.44 90 GLN A O 1
ATOM 703 N N . VAL A 1 91 ? -13.965 2.201 10.288 1.00 80.56 91 VAL A N 1
ATOM 704 C CA . VAL A 1 91 ? -13.109 1.251 10.987 1.00 80.56 91 VAL A CA 1
ATOM 705 C C . VAL A 1 91 ? -13.286 1.457 12.483 1.00 80.56 91 VAL A C 1
ATOM 707 O O . VAL A 1 91 ? -13.417 2.587 12.955 1.00 80.56 91 VAL A O 1
ATOM 710 N N . TYR A 1 92 ? -13.306 0.366 13.241 1.00 83.38 92 TYR A N 1
ATOM 711 C CA . TYR A 1 92 ? -13.363 0.453 14.692 1.00 83.38 92 TYR A CA 1
ATOM 712 C C . TYR A 1 92 ? -11.993 0.825 15.257 1.00 83.38 92 TYR A C 1
ATOM 714 O O . TYR A 1 92 ? -11.016 0.096 15.080 1.00 83.38 92 TYR A O 1
ATOM 722 N N . LEU A 1 93 ? -11.930 1.958 15.949 1.00 78.81 93 LEU A N 1
ATOM 723 C CA . LEU A 1 93 ? -10.726 2.480 16.584 1.00 78.81 93 LEU A CA 1
ATOM 724 C C . LEU A 1 93 ? -10.896 2.469 18.105 1.00 78.81 93 LEU A C 1
ATOM 726 O O . LEU A 1 93 ? -11.980 2.755 18.607 1.00 78.81 93 LEU A O 1
ATOM 730 N N . GLY A 1 94 ? -9.822 2.163 18.838 1.00 78.25 94 GLY A N 1
ATOM 731 C CA . GLY A 1 94 ? -9.808 2.109 20.306 1.00 78.25 94 GLY A CA 1
ATOM 732 C C . GLY A 1 94 ? -9.835 0.697 20.898 1.00 78.25 94 GLY A C 1
ATOM 733 O O . GLY A 1 94 ? -9.845 -0.309 20.187 1.00 78.25 94 GLY A O 1
ATOM 734 N N . ILE A 1 95 ? -9.820 0.628 22.231 1.00 76.44 95 ILE A N 1
ATOM 735 C CA . ILE A 1 95 ? -9.868 -0.629 22.989 1.00 76.44 95 ILE A CA 1
ATOM 736 C C . ILE A 1 95 ? -11.333 -0.987 23.235 1.00 76.44 95 ILE A C 1
ATOM 738 O O . ILE A 1 95 ? -12.090 -0.172 23.753 1.00 76.44 95 ILE A O 1
ATOM 742 N N . LYS A 1 96 ? -11.739 -2.206 22.873 1.00 78.00 96 LYS A N 1
ATOM 743 C CA . LYS A 1 96 ? -13.082 -2.733 23.164 1.00 78.00 96 LYS A CA 1
ATOM 744 C C . LYS A 1 96 ? -13.336 -2.754 24.684 1.00 78.00 96 LYS A C 1
ATOM 746 O O . LYS A 1 96 ? -12.429 -3.150 25.413 1.00 78.00 96 LYS A O 1
ATOM 751 N N . PRO A 1 97 ? -14.530 -2.367 25.172 1.00 75.56 97 PRO A N 1
ATOM 752 C CA . PRO A 1 97 ? -15.706 -1.875 24.436 1.00 75.56 97 PRO A CA 1
ATOM 753 C C . PRO A 1 97 ? -15.710 -0.352 24.190 1.00 75.56 97 PRO A C 1
ATOM 755 O O . PRO A 1 97 ? -16.609 0.160 23.540 1.00 75.56 97 PRO A O 1
ATOM 758 N N . ASN A 1 98 ? -14.715 0.379 24.690 1.00 78.00 98 ASN A N 1
ATOM 759 C CA . ASN A 1 98 ? -14.673 1.849 24.717 1.00 78.00 98 ASN A CA 1
ATOM 760 C C . ASN A 1 98 ? -14.211 2.500 23.397 1.00 78.00 98 ASN A C 1
ATOM 762 O O . ASN A 1 98 ? -13.876 3.684 23.363 1.00 78.00 98 ASN A O 1
ATOM 766 N N . GLY A 1 99 ? -14.114 1.717 22.326 1.00 80.50 99 GLY A N 1
ATOM 767 C CA . GLY A 1 99 ? -13.770 2.207 20.998 1.00 80.50 99 GLY A CA 1
ATOM 768 C C . GLY A 1 99 ? -15.015 2.642 20.232 1.00 80.50 99 GLY A C 1
ATOM 769 O O . GLY A 1 99 ? -16.134 2.579 20.736 1.00 80.50 99 GLY A O 1
ATOM 770 N N . ARG A 1 100 ? -14.831 3.084 18.990 1.00 85.00 100 ARG A N 1
ATOM 771 C CA . ARG A 1 100 ? -15.951 3.441 18.112 1.00 85.00 100 ARG A CA 1
ATOM 772 C C . ARG A 1 100 ? -15.607 3.269 16.645 1.00 85.00 100 ARG A C 1
ATOM 774 O O . ARG A 1 100 ? -14.441 3.316 16.258 1.00 85.00 100 ARG A O 1
ATOM 781 N N . CYS A 1 101 ? -16.641 3.149 15.826 1.00 85.38 101 CYS A N 1
ATOM 782 C CA . CYS A 1 101 ? -16.517 3.227 14.379 1.00 85.38 101 CYS A CA 1
ATOM 783 C C . CYS A 1 101 ? -16.224 4.679 13.964 1.00 85.38 101 CYS A C 1
ATOM 785 O O . CYS A 1 101 ? -17.045 5.573 14.181 1.00 85.38 101 CYS A O 1
ATOM 787 N N . CYS A 1 102 ? -15.046 4.911 13.392 1.00 81.94 102 CYS A N 1
ATOM 788 C CA . CYS A 1 102 ? -14.620 6.188 12.816 1.00 81.94 102 CYS A CA 1
ATOM 789 C C . CYS A 1 102 ? -14.470 6.054 11.306 1.00 81.94 102 CYS A C 1
ATOM 791 O O . CYS A 1 102 ? -14.272 4.943 10.815 1.00 81.94 102 CYS A O 1
ATOM 793 N N . LYS A 1 103 ? -14.528 7.157 10.552 1.00 78.62 103 LYS A N 1
ATOM 794 C CA . LYS A 1 103 ? -14.239 7.094 9.114 1.00 78.62 103 LYS A CA 1
ATOM 795 C C . LYS A 1 103 ? -12.795 6.650 8.893 1.00 78.62 103 LYS A C 1
ATOM 797 O O . LYS A 1 103 ? -11.906 6.924 9.703 1.00 78.62 103 LYS A O 1
ATOM 802 N N . LYS A 1 104 ? -12.540 5.973 7.776 1.00 69.69 104 LYS A N 1
ATOM 803 C CA . LYS A 1 104 ? -11.180 5.555 7.409 1.00 69.69 104 LYS A CA 1
ATOM 804 C C . LYS A 1 104 ? -10.206 6.750 7.407 1.00 69.69 104 LYS A C 1
ATOM 806 O O . LYS A 1 104 ? -10.445 7.813 6.824 1.00 69.69 104 LYS A O 1
ATOM 811 N N . GLY A 1 105 ? -9.089 6.580 8.114 1.00 58.34 105 GLY A N 1
ATOM 812 C CA . GLY A 1 105 ? -8.050 7.597 8.300 1.00 58.34 105 GLY A CA 1
ATOM 813 C C . GLY A 1 105 ? -8.408 8.739 9.264 1.00 58.34 105 GLY A C 1
ATOM 814 O O . GLY A 1 105 ? -7.805 9.808 9.175 1.00 58.34 105 GLY A O 1
ATOM 815 N N . GLU A 1 106 ? -9.407 8.559 10.123 1.00 76.62 106 GLU A N 1
ATOM 816 C CA . GLU A 1 106 ? -9.538 9.300 11.383 1.00 76.62 106 GLU A CA 1
ATOM 817 C C . GLU A 1 106 ? -8.784 8.558 12.505 1.00 76.62 106 GLU A C 1
ATOM 819 O O . GLU A 1 106 ? -8.412 7.393 12.351 1.00 76.62 106 GLU A O 1
ATOM 824 N N . ILE A 1 107 ? -8.550 9.228 13.631 1.00 72.31 107 ILE A N 1
ATOM 825 C CA . ILE A 1 107 ? -8.070 8.645 14.887 1.00 72.31 107 ILE A CA 1
ATOM 826 C C . ILE A 1 107 ? -9.129 8.816 15.976 1.00 72.31 107 ILE A C 1
ATOM 828 O O . ILE A 1 107 ? -9.925 9.754 15.935 1.00 72.31 107 ILE A O 1
ATOM 832 N N . LEU A 1 108 ? -9.124 7.925 16.969 1.00 79.69 108 LEU A N 1
ATOM 833 C CA . LEU A 1 108 ? -9.935 8.089 18.172 1.00 79.69 108 LEU A CA 1
ATOM 834 C C . LEU A 1 108 ? -9.123 8.829 19.238 1.00 79.69 108 LEU A C 1
ATOM 836 O O . LEU A 1 108 ? -8.196 8.257 19.809 1.00 79.69 108 LEU A O 1
ATOM 840 N N . GLN A 1 109 ? -9.490 10.077 19.517 1.00 76.56 109 GLN A N 1
ATOM 841 C CA . GLN A 1 109 ? -8.880 10.904 20.557 1.00 76.56 109 GLN A CA 1
ATOM 842 C C . GLN A 1 109 ? -9.979 11.460 21.467 1.00 76.56 109 GLN A C 1
ATOM 844 O O . GLN A 1 109 ? -10.971 12.009 20.988 1.00 76.56 109 GLN A O 1
ATOM 849 N N . ASP A 1 110 ? -9.841 11.255 22.779 1.00 79.25 110 ASP A N 1
ATOM 850 C CA . ASP A 1 110 ? -10.811 11.682 23.802 1.00 79.25 110 ASP A CA 1
ATOM 851 C C . ASP A 1 110 ? -12.263 11.248 23.499 1.00 79.25 110 ASP A C 1
ATOM 853 O O . ASP A 1 110 ? -13.222 12.006 23.650 1.00 79.25 110 ASP A O 1
ATOM 857 N N . GLY A 1 111 ? -12.432 10.017 22.996 1.00 75.50 111 GLY A N 1
ATOM 858 C CA . GLY A 1 111 ? -13.738 9.449 22.626 1.00 75.50 111 GLY A CA 1
ATOM 859 C C . GLY A 1 111 ? -14.341 10.003 21.323 1.00 75.50 111 GLY A C 1
ATOM 860 O O . GLY A 1 111 ? -15.434 9.599 20.909 1.00 75.50 111 GLY A O 1
ATOM 861 N N . LYS A 1 112 ? -13.638 10.901 20.625 1.00 81.62 112 LYS A N 1
ATOM 862 C CA . LYS A 1 112 ? -14.078 11.506 19.363 1.00 81.62 112 LYS A CA 1
ATOM 863 C C . LYS A 1 112 ? -13.229 11.034 18.188 1.00 81.62 112 LYS A C 1
ATOM 865 O O . LYS A 1 112 ? -12.014 10.904 18.296 1.00 81.62 112 LYS A O 1
ATOM 870 N N . CYS A 1 113 ? -13.890 10.786 17.061 1.00 76.88 113 CYS A N 1
ATOM 871 C CA . CYS A 1 113 ? -13.196 10.579 15.798 1.00 76.88 113 CYS A CA 1
ATOM 872 C C . CYS A 1 113 ? -12.732 11.938 15.280 1.00 76.88 113 CYS A C 1
ATOM 874 O O . CYS A 1 113 ? -13.557 12.829 15.071 1.00 76.88 113 CYS A O 1
ATOM 876 N N . LEU A 1 114 ? -11.427 12.100 15.115 1.00 72.38 114 LEU A N 1
ATOM 877 C CA . LEU A 1 114 ? -10.816 13.304 14.568 1.00 72.38 114 LEU A CA 1
ATOM 878 C C . LEU A 1 114 ? -9.983 12.929 13.343 1.00 72.38 114 LEU A C 1
ATOM 880 O O . LEU A 1 114 ? -9.433 11.828 13.302 1.00 72.38 114 LEU A O 1
ATOM 884 N N . PRO A 1 115 ? -9.835 13.819 12.350 1.00 63.59 115 PRO A N 1
ATOM 885 C CA . PRO A 1 115 ? -8.823 13.640 11.318 1.00 63.59 115 PRO A CA 1
ATOM 886 C C . PRO A 1 115 ? -7.463 13.363 11.966 1.00 63.59 115 PRO A C 1
ATOM 888 O O . PRO A 1 115 ? -7.092 14.043 12.924 1.00 63.59 115 PRO A O 1
ATOM 891 N N . ALA A 1 116 ? -6.735 12.360 11.466 1.00 56.50 116 ALA A N 1
ATOM 892 C CA . ALA A 1 116 ? -5.402 12.060 11.972 1.00 56.50 116 ALA A CA 1
ATOM 893 C C . ALA A 1 116 ? -4.527 13.327 11.891 1.00 56.50 116 ALA A C 1
ATOM 895 O O . ALA A 1 116 ? -4.428 13.914 10.807 1.00 56.50 116 ALA A O 1
ATOM 896 N N . PRO A 1 117 ? -3.918 13.783 13.002 1.00 51.81 117 PRO A N 1
ATOM 897 C CA . PRO A 1 117 ? -2.996 14.898 12.953 1.00 51.81 117 PRO A CA 1
ATOM 898 C C . PRO A 1 117 ? -1.821 14.525 12.042 1.00 51.81 117 PRO A C 1
ATOM 900 O O . PRO A 1 117 ? -1.392 13.366 12.028 1.00 51.81 117 PRO A O 1
ATOM 903 N N . PRO A 1 118 ? -1.288 15.482 11.266 1.00 45.28 118 PRO A N 1
ATOM 904 C CA . PRO A 1 118 ? -0.098 15.229 10.474 1.00 45.28 118 PRO A CA 1
ATOM 905 C C . PRO A 1 118 ? 1.054 14.810 11.405 1.00 45.28 118 PRO A C 1
ATOM 907 O O . PRO A 1 118 ? 1.136 15.304 12.536 1.00 45.28 118 PRO A O 1
ATOM 910 N N . PRO A 1 119 ? 1.952 13.913 10.962 1.00 45.94 119 PRO A N 1
ATOM 911 C CA . PRO A 1 119 ? 3.049 13.437 11.794 1.00 45.94 119 PRO A CA 1
ATOM 912 C C . PRO A 1 119 ? 3.897 14.598 12.332 1.00 45.94 119 PRO A C 1
ATOM 914 O O . PRO A 1 119 ? 4.145 15.589 11.637 1.00 45.94 119 PRO A O 1
ATOM 917 N N . SER A 1 120 ? 4.376 14.458 13.572 1.00 40.72 120 SER A N 1
ATOM 918 C CA . SER A 1 120 ? 5.327 15.380 14.202 1.00 40.72 120 SER A CA 1
ATOM 919 C C . SER A 1 120 ? 6.582 15.498 13.326 1.00 40.72 120 SER A C 1
ATOM 921 O O . SER A 1 120 ? 7.369 14.557 13.239 1.00 40.72 120 SER A O 1
ATOM 923 N N . GLY A 1 121 ? 6.716 16.626 12.622 1.00 39.91 121 GLY A N 1
ATOM 924 C CA . GLY A 1 121 ? 7.703 16.850 11.553 1.00 39.91 121 GLY A CA 1
ATOM 925 C C . GLY A 1 121 ? 7.124 17.531 10.304 1.00 39.91 121 GLY A C 1
ATOM 926 O O . GLY A 1 121 ? 7.864 18.139 9.539 1.00 39.91 121 GLY A O 1
ATOM 927 N N . CYS A 1 122 ? 5.800 17.499 10.136 1.00 43.56 122 CYS A N 1
ATOM 928 C CA . CYS A 1 122 ? 5.050 18.288 9.151 1.00 43.56 122 CYS A CA 1
ATOM 929 C C . CYS A 1 122 ? 4.447 19.581 9.772 1.00 43.56 122 CYS A C 1
ATOM 931 O O . CYS A 1 122 ? 3.600 20.232 9.159 1.00 43.56 122 CYS A O 1
ATOM 933 N N . GLN A 1 123 ? 4.865 19.959 10.992 1.00 41.12 123 GLN A N 1
ATOM 934 C CA . GLN A 1 123 ? 4.464 21.210 11.653 1.00 41.12 123 GLN A CA 1
ATOM 935 C C . GLN A 1 123 ? 4.954 22.407 10.825 1.00 41.12 123 GLN A C 1
ATOM 937 O O . GLN A 1 123 ? 6.138 22.725 10.830 1.00 41.12 123 GLN A O 1
ATOM 942 N N . GLY A 1 124 ? 4.040 23.035 10.082 1.00 42.09 124 GLY A N 1
ATOM 943 C CA . GLY A 1 124 ? 4.328 24.166 9.192 1.00 42.09 124 GLY A CA 1
ATOM 944 C C . GLY A 1 124 ? 3.702 24.048 7.801 1.00 42.09 124 GLY A C 1
ATOM 945 O O . GLY A 1 124 ? 3.649 25.037 7.077 1.00 42.09 124 GLY A O 1
ATOM 946 N N . CYS A 1 125 ? 3.191 22.875 7.426 1.00 41.66 125 CYS A N 1
ATOM 947 C CA . CYS A 1 125 ? 2.466 22.705 6.170 1.00 41.66 125 CYS A CA 1
ATOM 948 C C . CYS A 1 125 ? 0.963 22.957 6.390 1.00 41.66 125 CYS A C 1
ATOM 950 O O . CYS A 1 125 ? 0.420 22.487 7.395 1.00 41.66 125 CYS A O 1
ATOM 952 N N . PRO A 1 126 ? 0.275 23.687 5.491 1.00 44.03 126 PRO A N 1
ATOM 953 C CA . PRO A 1 126 ? -1.166 23.876 5.593 1.00 44.03 126 PRO A CA 1
ATOM 954 C C . PRO A 1 126 ? -1.862 22.512 5.590 1.00 44.03 126 PRO A C 1
ATOM 956 O O . PRO A 1 126 ? -1.524 21.624 4.804 1.00 44.03 126 PRO A O 1
ATOM 959 N N . THR A 1 127 ? -2.819 22.338 6.499 1.00 47.62 127 THR A N 1
ATOM 960 C CA . THR A 1 127 ? -3.702 21.172 6.522 1.00 47.62 127 THR A CA 1
ATOM 961 C C . THR A 1 127 ? -4.351 21.000 5.149 1.00 47.62 127 THR A C 1
ATOM 963 O O . THR A 1 127 ? -4.781 21.979 4.536 1.00 47.62 127 THR A O 1
ATOM 966 N N . GLN A 1 128 ? -4.424 19.758 4.651 1.00 42.06 128 GLN A N 1
ATOM 967 C CA . GLN A 1 128 ? -5.212 19.476 3.450 1.00 42.06 128 GLN A CA 1
ATOM 968 C C . GLN A 1 128 ? -6.647 19.987 3.687 1.00 42.06 128 GLN A C 1
ATOM 970 O O . GLN A 1 128 ? -7.204 19.708 4.755 1.00 42.06 128 GLN A O 1
ATOM 975 N N . PRO A 1 129 ? -7.237 20.757 2.753 1.00 34.66 129 PRO A N 1
ATOM 976 C CA . PRO A 1 129 ? -8.557 21.337 2.953 1.00 34.66 129 PRO A CA 1
ATOM 977 C C . PRO A 1 129 ? -9.592 20.254 3.293 1.00 34.66 129 PRO A C 1
ATOM 979 O O . PRO A 1 129 ? -9.646 19.232 2.598 1.00 34.66 129 PRO A O 1
ATOM 982 N N . PRO A 1 130 ? -10.439 20.455 4.317 1.00 35.12 130 PRO A N 1
ATOM 983 C CA . PRO A 1 130 ? -11.569 19.571 4.560 1.00 35.12 130 PRO A CA 1
ATOM 984 C C . PRO A 1 130 ? -12.505 19.610 3.344 1.00 35.12 130 PRO A C 1
ATOM 986 O O . PRO A 1 130 ? -13.027 20.667 3.004 1.00 35.12 130 PRO A O 1
ATOM 989 N N . GLY A 1 131 ? -12.710 18.469 2.679 1.00 36.38 131 GLY A N 1
ATOM 990 C CA . GLY A 1 131 ? -13.668 18.354 1.572 1.00 36.38 131 GLY A CA 1
ATOM 991 C C . GLY A 1 131 ? -13.105 18.497 0.154 1.00 36.38 131 GLY A C 1
ATOM 992 O O . GLY A 1 131 ? -13.888 18.605 -0.787 1.00 36.38 131 GLY A O 1
ATOM 993 N N . ALA A 1 132 ? -11.786 18.442 -0.053 1.00 30.42 132 ALA A N 1
ATOM 994 C CA . ALA A 1 132 ? -11.278 18.216 -1.403 1.00 30.42 132 ALA A CA 1
ATOM 995 C C . ALA A 1 132 ? -11.702 16.809 -1.861 1.00 30.42 132 ALA A C 1
ATOM 997 O O . ALA A 1 132 ? -11.310 15.818 -1.251 1.00 30.42 132 ALA A O 1
ATOM 998 N N . CYS A 1 133 ? -12.438 16.698 -2.967 1.00 34.19 133 CYS A N 1
ATOM 999 C CA . CYS A 1 133 ? -12.648 15.438 -3.697 1.00 34.19 133 CYS A CA 1
ATOM 1000 C C . CYS A 1 133 ? -11.336 14.900 -4.329 1.00 34.19 133 CYS A C 1
ATOM 1002 O O . CYS A 1 133 ? -11.353 14.240 -5.363 1.00 34.19 133 CYS A O 1
ATOM 1004 N N . ALA A 1 134 ? -10.187 15.223 -3.732 1.00 44.03 134 ALA A N 1
ATOM 1005 C CA . ALA A 1 134 ? -8.853 14.815 -4.120 1.00 44.03 134 ALA A CA 1
ATOM 1006 C C . ALA A 1 134 ? -8.440 13.644 -3.226 1.00 44.03 134 ALA A C 1
ATOM 1008 O O . ALA A 1 134 ? -8.606 13.698 -2.009 1.00 44.03 134 ALA A O 1
ATOM 1009 N N . LEU A 1 135 ? -7.923 12.586 -3.844 1.00 49.56 135 LEU A N 1
ATOM 1010 C CA . LEU A 1 135 ? -7.454 11.367 -3.188 1.00 49.56 135 LEU A CA 1
ATOM 1011 C C . LEU A 1 135 ? -6.728 11.659 -1.859 1.00 49.56 135 LEU A C 1
ATOM 1013 O O . LEU A 1 135 ? -5.817 12.492 -1.804 1.00 49.56 135 LEU A O 1
ATOM 1017 N N . LYS A 1 136 ? -7.125 10.969 -0.785 1.00 59.28 136 LYS A N 1
ATOM 1018 C CA . LYS A 1 136 ? -6.572 11.180 0.559 1.00 59.28 136 LYS A CA 1
ATOM 1019 C C . LYS A 1 136 ? -5.178 10.565 0.644 1.00 59.28 136 LYS A C 1
ATOM 1021 O O . LYS A 1 136 ? -5.009 9.375 0.391 1.00 59.28 136 LYS A O 1
ATOM 1026 N N . ALA A 1 137 ? -4.178 11.358 1.023 1.00 67.44 137 ALA A N 1
ATOM 1027 C CA . ALA A 1 137 ? -2.837 10.829 1.240 1.00 67.44 137 ALA A CA 1
ATOM 1028 C C . ALA A 1 137 ? -2.792 10.006 2.535 1.00 67.44 137 ALA A C 1
ATOM 1030 O O . ALA A 1 137 ? -3.302 10.434 3.572 1.00 67.44 137 ALA A O 1
ATOM 1031 N N . ALA A 1 138 ? -2.142 8.845 2.493 1.00 70.81 138 ALA A N 1
ATOM 1032 C CA . ALA A 1 138 ? -1.850 8.060 3.679 1.00 70.81 138 ALA A CA 1
ATOM 1033 C C . ALA A 1 138 ? -0.851 8.831 4.553 1.00 70.81 138 ALA A C 1
ATOM 1035 O O . ALA A 1 138 ? 0.322 8.990 4.206 1.00 70.81 138 ALA A O 1
ATOM 1036 N N . CYS A 1 139 ? -1.337 9.322 5.688 1.00 74.69 139 CYS A N 1
ATOM 1037 C CA . CYS A 1 139 ? -0.546 10.007 6.700 1.00 74.69 139 CYS A CA 1
ATOM 1038 C C . CYS A 1 139 ? -0.579 9.173 7.976 1.00 74.69 139 CYS A C 1
ATOM 1040 O O . CYS A 1 139 ? -1.623 9.036 8.612 1.00 74.69 139 CYS A O 1
ATOM 1042 N N . GLY A 1 140 ? 0.559 8.586 8.326 1.00 67.56 140 GLY A N 1
ATOM 1043 C CA . GLY A 1 140 ? 0.743 7.904 9.598 1.00 67.56 140 GLY A CA 1
ATOM 1044 C C . GLY A 1 140 ? 1.363 8.794 10.664 1.00 67.56 140 GLY A C 1
ATOM 1045 O O . GLY A 1 140 ? 1.727 9.938 10.400 1.00 67.56 140 GLY A O 1
ATOM 1046 N N . ASP A 1 141 ? 1.567 8.215 11.837 1.00 69.75 141 ASP A N 1
ATOM 1047 C CA . ASP A 1 141 ? 2.284 8.790 12.972 1.00 69.75 141 ASP A CA 1
ATOM 1048 C C . ASP A 1 141 ? 3.571 7.985 13.259 1.00 69.75 141 ASP A C 1
ATOM 1050 O O . ASP A 1 141 ? 4.043 7.198 12.437 1.00 69.75 141 ASP A O 1
ATOM 1054 N N . ASN A 1 142 ? 4.176 8.163 14.433 1.00 68.25 142 ASN A N 1
ATOM 1055 C CA . ASN A 1 142 ? 5.372 7.398 14.802 1.00 68.25 142 ASN A CA 1
ATOM 1056 C C . ASN A 1 142 ? 5.088 5.897 15.025 1.00 68.25 142 ASN A C 1
ATOM 1058 O O . ASN A 1 142 ? 6.023 5.097 15.036 1.00 68.25 142 ASN A O 1
ATOM 1062 N N . ALA A 1 143 ? 3.823 5.503 15.198 1.00 70.81 143 ALA A N 1
ATOM 1063 C CA . ALA A 1 143 ? 3.401 4.130 15.459 1.00 70.81 143 ALA A CA 1
ATOM 1064 C C . ALA A 1 143 ? 2.835 3.421 14.215 1.00 70.81 143 ALA A C 1
ATOM 1066 O O . ALA A 1 143 ? 2.875 2.191 14.146 1.00 70.81 143 ALA A O 1
ATOM 1067 N N . ASN A 1 144 ? 2.339 4.160 13.222 1.00 80.56 144 ASN A N 1
ATOM 1068 C CA . ASN A 1 144 ? 1.651 3.654 12.036 1.00 80.56 144 ASN A CA 1
ATOM 1069 C C . ASN A 1 144 ? 2.141 4.350 10.768 1.00 80.56 144 ASN A C 1
ATOM 1071 O O . ASN A 1 144 ? 2.505 5.517 10.781 1.00 80.56 144 ASN A O 1
ATOM 1075 N N . THR A 1 145 ? 2.103 3.664 9.630 1.00 80.75 145 THR A N 1
ATOM 1076 C CA . THR A 1 145 ? 2.507 4.255 8.341 1.00 80.75 145 THR A CA 1
ATOM 1077 C C . THR A 1 145 ? 1.422 5.124 7.706 1.00 80.75 145 THR A C 1
ATOM 1079 O O . THR A 1 145 ? 1.711 5.855 6.767 1.00 80.75 145 THR A O 1
ATOM 1082 N N . GLY A 1 146 ? 0.184 5.042 8.207 1.00 80.75 146 GLY A N 1
ATOM 1083 C CA . GLY A 1 146 ? -1.004 5.648 7.596 1.00 80.75 146 GLY A CA 1
ATOM 1084 C C . GLY A 1 146 ? -1.697 4.735 6.583 1.00 80.75 146 GLY A C 1
ATOM 1085 O O . GLY A 1 146 ? -2.813 5.029 6.165 1.00 80.75 146 GLY A O 1
ATOM 1086 N N . LEU A 1 147 ? -1.066 3.614 6.219 1.00 87.81 147 LEU A N 1
ATOM 1087 C CA . LEU A 1 147 ? -1.646 2.598 5.345 1.00 87.81 147 LEU A CA 1
ATOM 1088 C C . LEU A 1 147 ? -2.589 1.673 6.118 1.00 87.81 147 LEU A C 1
ATOM 1090 O O . LEU A 1 147 ? -2.427 1.451 7.323 1.00 87.81 147 LEU A O 1
ATOM 1094 N N . GLN A 1 148 ? -3.535 1.083 5.395 1.00 87.81 148 GLN A N 1
ATOM 1095 C CA . GLN A 1 148 ? -4.458 0.067 5.886 1.00 87.81 148 GLN A CA 1
ATOM 1096 C C . GLN A 1 148 ? -4.307 -1.202 5.049 1.00 87.81 148 GLN A C 1
ATOM 1098 O O . G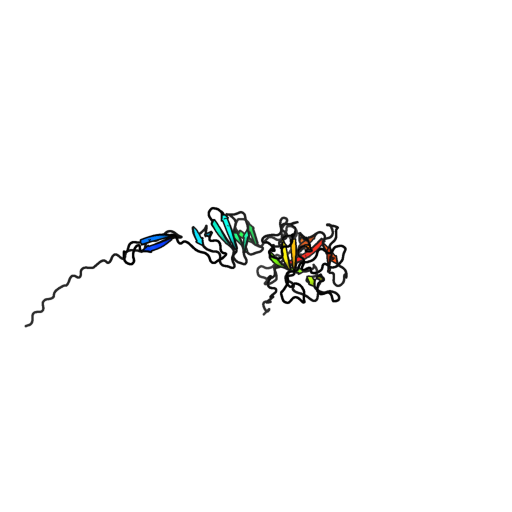LN A 1 148 ? -4.293 -1.144 3.819 1.00 87.81 148 GLN A O 1
ATOM 1103 N N . TYR A 1 149 ? -4.224 -2.352 5.712 1.00 88.50 149 TYR A N 1
ATOM 1104 C CA . TYR A 1 149 ? -4.349 -3.636 5.034 1.00 88.50 149 TYR A CA 1
ATOM 1105 C C . TYR A 1 149 ? -5.742 -3.748 4.401 1.00 88.50 149 TYR A C 1
ATOM 1107 O O . TYR A 1 149 ? -6.742 -3.394 5.030 1.00 88.50 149 TYR A O 1
ATOM 1115 N N . GLY A 1 150 ? -5.791 -4.211 3.153 1.00 85.44 150 GLY A N 1
ATOM 1116 C CA . GLY A 1 150 ? -7.008 -4.359 2.357 1.00 85.44 150 GLY A CA 1
ATOM 1117 C C . GLY A 1 150 ? -7.417 -3.112 1.562 1.00 85.44 150 GLY A C 1
ATOM 1118 O O . GLY A 1 150 ? -8.184 -3.249 0.608 1.00 85.44 150 GLY A O 1
ATOM 1119 N N . SER A 1 151 ? -6.886 -1.927 1.887 1.00 86.56 151 SER A N 1
ATOM 1120 C CA . SER A 1 151 ? -7.135 -0.692 1.125 1.00 86.56 151 SER A CA 1
ATOM 1121 C C . SER A 1 151 ? -6.250 -0.596 -0.118 1.00 86.56 151 SER A C 1
ATOM 1123 O O . SER A 1 151 ? -5.137 -1.135 -0.150 1.00 86.56 151 SER A O 1
ATOM 1125 N N . CYS A 1 152 ? -6.746 0.121 -1.128 1.00 86.75 152 CYS A N 1
ATOM 1126 C CA . CYS A 1 152 ? -6.046 0.367 -2.383 1.00 86.75 152 CYS A CA 1
ATOM 1127 C C . CYS A 1 152 ? -5.542 1.802 -2.476 1.00 86.75 152 CYS A C 1
ATOM 1129 O O . CYS A 1 152 ? -6.157 2.737 -1.966 1.00 86.75 152 CYS A O 1
ATOM 1131 N N . TYR A 1 153 ? -4.400 1.963 -3.135 1.00 91.19 153 TYR A N 1
ATOM 1132 C CA . TYR A 1 153 ? -3.713 3.236 -3.254 1.00 91.19 153 TYR A CA 1
ATOM 1133 C C . TYR A 1 153 ? -3.179 3.426 -4.671 1.00 91.19 153 TYR A C 1
ATOM 1135 O O . TYR A 1 153 ? -2.680 2.490 -5.286 1.00 91.19 153 TYR A O 1
ATOM 1143 N N . GLN A 1 154 ? -3.215 4.655 -5.168 1.00 89.69 154 GLN A N 1
ATOM 1144 C CA . GLN A 1 154 ? -2.305 5.092 -6.216 1.00 89.69 154 GLN A CA 1
ATOM 1145 C C . GLN A 1 154 ? -0.987 5.514 -5.578 1.00 89.69 154 GLN A C 1
ATOM 1147 O O . GLN A 1 154 ? -0.962 6.288 -4.618 1.00 89.69 154 GLN A O 1
ATOM 1152 N N . LEU A 1 155 ? 0.118 5.009 -6.115 1.00 93.62 155 LEU A N 1
ATOM 1153 C CA . LEU A 1 155 ? 1.456 5.354 -5.652 1.00 93.62 155 LEU A CA 1
ATOM 1154 C C . LEU A 1 155 ? 2.013 6.458 -6.545 1.00 93.62 155 LEU A C 1
ATOM 1156 O O . LEU A 1 155 ? 2.020 6.315 -7.765 1.00 93.62 155 LEU A O 1
ATOM 1160 N N . LYS A 1 156 ? 2.494 7.548 -5.946 1.00 90.38 156 LYS A N 1
ATOM 1161 C CA . LYS A 1 156 ? 3.140 8.652 -6.660 1.00 90.38 156 LYS A CA 1
ATOM 1162 C C . LYS A 1 156 ? 4.552 8.899 -6.163 1.00 90.38 156 LYS A C 1
ATOM 1164 O O . LYS A 1 156 ? 4.833 8.854 -4.964 1.00 90.38 156 LYS A O 1
ATOM 1169 N N . PHE A 1 157 ? 5.431 9.189 -7.107 1.00 86.56 157 PHE A N 1
ATOM 1170 C CA . PHE A 1 157 ? 6.785 9.644 -6.853 1.00 86.56 157 PHE A CA 1
ATOM 1171 C C . PHE A 1 157 ? 6.786 11.105 -6.377 1.00 86.56 157 PHE A C 1
ATOM 1173 O O . PHE A 1 157 ? 5.809 11.826 -6.593 1.00 86.56 157 PHE A O 1
ATOM 1180 N N . PRO A 1 158 ? 7.877 11.586 -5.747 1.00 81.19 158 PRO A N 1
ATOM 1181 C CA . PRO A 1 158 ? 7.956 12.957 -5.233 1.00 81.19 158 PRO A CA 1
ATOM 1182 C C . PRO A 1 158 ? 7.760 14.058 -6.284 1.00 81.19 158 PRO A C 1
ATOM 1184 O O . PRO A 1 158 ? 7.436 15.186 -5.933 1.00 81.19 158 PRO A O 1
ATOM 1187 N N . ASN A 1 159 ? 7.959 13.746 -7.566 1.00 78.19 159 ASN A N 1
ATOM 1188 C CA . ASN A 1 159 ? 7.715 14.665 -8.677 1.00 78.19 159 ASN A CA 1
ATOM 1189 C C . ASN A 1 159 ? 6.252 14.661 -9.170 1.00 78.19 159 ASN A C 1
ATOM 1191 O O . ASN A 1 159 ? 5.940 15.330 -10.150 1.00 78.19 159 ASN A O 1
ATOM 1195 N N . GLY A 1 160 ? 5.365 13.897 -8.527 1.00 81.00 160 GLY A N 1
ATOM 1196 C CA . GLY A 1 160 ? 3.941 13.814 -8.845 1.00 81.00 160 GLY A CA 1
ATOM 1197 C C . GLY A 1 160 ? 3.564 12.777 -9.906 1.00 81.00 160 GLY A C 1
ATOM 1198 O O . GLY A 1 160 ? 2.372 12.499 -10.055 1.00 81.00 160 GLY A O 1
ATOM 1199 N N . GLN A 1 161 ? 4.531 12.172 -10.604 1.00 84.69 161 GLN A N 1
ATOM 1200 C CA . GLN A 1 161 ? 4.254 11.077 -11.538 1.00 84.69 161 GLN A CA 1
ATOM 1201 C C . GLN A 1 161 ? 3.851 9.815 -10.777 1.00 84.69 161 GLN A C 1
ATOM 1203 O O . GLN A 1 161 ? 4.344 9.551 -9.679 1.00 84.69 161 GLN A O 1
ATOM 1208 N N . GLN A 1 162 ? 2.940 9.033 -11.349 1.00 90.25 162 GLN A N 1
ATOM 1209 C CA . GLN A 1 162 ? 2.459 7.818 -10.702 1.00 90.25 162 GLN A CA 1
ATOM 1210 C C . GLN A 1 162 ? 3.308 6.599 -11.048 1.00 90.25 162 GLN A C 1
ATOM 1212 O O . GLN A 1 162 ? 3.987 6.554 -12.073 1.00 90.25 162 GLN A O 1
ATOM 1217 N N . LEU A 1 163 ? 3.266 5.605 -10.169 1.00 92.62 163 LEU A N 1
ATOM 1218 C CA . LEU A 1 163 ? 3.797 4.285 -10.440 1.00 92.62 163 LEU A CA 1
ATOM 1219 C C . LEU A 1 163 ? 2.846 3.556 -11.387 1.00 92.62 163 LEU A C 1
ATOM 1221 O O . LEU A 1 163 ? 1.748 3.154 -11.001 1.00 92.62 163 LEU A O 1
ATOM 1225 N N . GLY A 1 164 ? 3.292 3.381 -12.619 1.00 90.44 164 GLY A N 1
ATOM 1226 C CA . GLY A 1 164 ? 2.635 2.562 -13.621 1.00 90.44 164 GLY A CA 1
ATOM 1227 C C . GLY A 1 164 ? 3.399 1.267 -13.877 1.00 90.44 164 GLY A C 1
ATOM 1228 O O . GLY A 1 164 ? 4.360 0.917 -13.181 1.00 90.44 164 GLY A O 1
ATOM 1229 N N . ARG A 1 165 ? 2.996 0.580 -14.941 1.00 88.38 165 ARG A N 1
ATOM 1230 C CA . ARG A 1 165 ? 3.764 -0.509 -15.545 1.00 88.38 165 ARG A CA 1
ATOM 1231 C C . ARG A 1 165 ? 4.048 -0.229 -17.010 1.00 88.38 165 ARG A C 1
ATOM 1233 O O . ARG A 1 165 ? 3.286 0.469 -17.675 1.00 88.38 165 ARG A O 1
ATOM 1240 N N . GLY A 1 166 ? 5.134 -0.806 -17.510 1.00 79.00 166 GLY A N 1
ATOM 1241 C CA . GLY A 1 166 ? 5.481 -0.739 -18.921 1.00 79.00 166 GLY A CA 1
ATOM 1242 C C . GLY A 1 166 ? 6.621 0.223 -19.239 1.00 79.00 166 GLY A C 1
ATOM 1243 O O . GLY A 1 166 ? 6.381 1.406 -19.462 1.00 79.00 166 GLY A O 1
ATOM 1244 N N . VAL A 1 167 ? 7.845 -0.311 -19.346 1.00 68.12 167 VAL A N 1
ATOM 1245 C CA . VAL A 1 167 ? 9.031 0.355 -19.938 1.00 68.12 167 VAL A CA 1
ATOM 1246 C C . VAL A 1 167 ? 9.539 -0.500 -21.087 1.00 68.12 167 VAL A C 1
ATOM 1248 O O . VAL A 1 167 ? 9.582 -1.723 -20.960 1.00 68.12 167 VAL A O 1
ATOM 1251 N N . GLY A 1 168 ? 9.936 0.120 -22.203 1.00 60.75 168 GLY A N 1
ATOM 1252 C CA . GLY A 1 168 ? 10.687 -0.566 -23.264 1.00 60.75 168 GLY A CA 1
ATOM 1253 C C . GLY A 1 168 ? 10.004 -1.812 -23.846 1.00 60.75 168 GLY A C 1
ATOM 1254 O O . GLY A 1 168 ? 10.688 -2.724 -24.294 1.00 60.75 168 GLY A O 1
ATOM 1255 N N . GLY A 1 169 ? 8.668 -1.881 -23.800 1.00 63.09 169 GLY A N 1
ATOM 1256 C CA . GLY A 1 169 ? 7.884 -3.009 -24.314 1.00 63.09 169 GLY A CA 1
ATOM 1257 C C . GLY A 1 169 ? 7.574 -4.131 -23.313 1.00 63.09 169 GLY A C 1
ATOM 1258 O O . GLY A 1 169 ? 6.824 -5.031 -23.675 1.00 63.09 169 GLY A O 1
ATOM 1259 N N . ASN A 1 170 ? 8.059 -4.087 -22.063 1.00 80.06 170 ASN A N 1
ATOM 1260 C CA . ASN A 1 170 ? 7.686 -5.080 -21.045 1.00 80.06 170 ASN A CA 1
ATOM 1261 C C . ASN A 1 170 ? 6.520 -4.578 -20.160 1.00 80.06 170 ASN A C 1
ATOM 1263 O O . ASN A 1 170 ? 6.762 -3.749 -19.278 1.00 80.06 170 ASN A O 1
ATOM 1267 N N . PRO A 1 171 ? 5.280 -5.086 -20.333 1.00 80.75 171 PRO A N 1
ATOM 1268 C CA . PRO A 1 171 ? 4.092 -4.656 -19.576 1.00 80.75 171 PRO A CA 1
ATOM 1269 C C . PRO A 1 171 ? 4.122 -5.003 -18.085 1.00 80.75 171 PRO A C 1
ATOM 1271 O O . PRO A 1 171 ? 3.273 -4.531 -17.335 1.00 80.75 171 PRO A O 1
ATOM 1274 N N . ASN A 1 172 ? 5.062 -5.835 -17.642 1.00 87.88 172 ASN A N 1
ATOM 1275 C CA . ASN A 1 172 ? 5.121 -6.307 -16.262 1.00 87.88 172 ASN A CA 1
ATOM 1276 C C . ASN A 1 172 ? 6.113 -5.518 -15.404 1.00 87.88 172 ASN A C 1
ATOM 1278 O O . ASN A 1 172 ? 6.114 -5.694 -14.193 1.00 87.88 172 ASN A O 1
ATOM 1282 N N . MET A 1 173 ? 6.944 -4.655 -15.992 1.00 88.75 173 MET A N 1
ATOM 1283 C CA . MET A 1 173 ? 7.932 -3.870 -15.245 1.00 88.75 173 MET A CA 1
ATOM 1284 C C . MET A 1 173 ? 7.299 -2.632 -14.614 1.00 88.75 173 MET A C 1
ATOM 1286 O O . MET A 1 173 ? 6.711 -1.815 -15.325 1.00 88.75 173 MET A O 1
ATOM 1290 N N . TYR A 1 174 ? 7.477 -2.459 -13.303 1.00 91.75 174 TYR A N 1
ATOM 1291 C CA . TYR A 1 174 ? 7.028 -1.265 -12.591 1.00 91.75 174 TYR A CA 1
ATOM 1292 C C . TYR A 1 174 ? 7.930 -0.074 -12.880 1.00 91.75 174 TYR A C 1
ATOM 1294 O O . TYR A 1 174 ? 9.163 -0.159 -12.804 1.00 91.75 174 TYR A O 1
ATOM 1302 N N . THR A 1 175 ? 7.305 1.052 -13.205 1.00 89.50 175 THR A N 1
ATOM 1303 C CA . THR A 1 175 ? 8.022 2.256 -13.603 1.00 89.50 175 THR A CA 1
ATOM 1304 C C . THR A 1 175 ? 7.254 3.527 -13.325 1.00 89.50 175 THR A C 1
ATOM 1306 O O . THR A 1 175 ? 6.024 3.547 -13.290 1.00 89.50 175 THR A O 1
ATOM 1309 N N . GLN A 1 176 ? 7.994 4.610 -13.159 1.00 87.88 176 GLN A N 1
ATOM 1310 C CA . GLN A 1 176 ? 7.436 5.943 -13.150 1.00 87.88 176 GLN A CA 1
ATOM 1311 C C . GLN A 1 176 ? 6.792 6.246 -14.503 1.00 87.88 176 GLN A C 1
ATOM 1313 O O . GLN A 1 176 ? 7.421 6.125 -15.550 1.00 87.88 176 GLN A O 1
ATOM 1318 N N . ASP A 1 177 ? 5.524 6.638 -14.474 1.00 84.06 177 ASP A N 1
ATOM 1319 C CA . ASP A 1 177 ? 4.767 7.047 -15.656 1.00 84.06 177 ASP A CA 1
ATOM 1320 C C . ASP A 1 177 ? 4.696 5.975 -16.768 1.00 84.06 177 ASP A C 1
ATOM 1322 O O . ASP A 1 177 ? 4.773 6.271 -17.960 1.00 84.06 177 ASP A O 1
ATOM 1326 N N . GLY A 1 178 ? 4.611 4.697 -16.382 1.00 84.19 178 GLY A N 1
ATOM 1327 C CA . GLY A 1 178 ? 4.486 3.581 -17.328 1.00 84.19 178 GLY A CA 1
ATOM 1328 C C . GLY A 1 178 ? 3.163 3.614 -18.086 1.00 84.19 178 GLY A C 1
ATOM 1329 O O . GLY A 1 178 ? 2.160 4.037 -17.538 1.00 84.19 178 GLY A O 1
ATOM 1330 N N . TYR A 1 179 ? 3.112 3.142 -19.332 1.00 82.12 179 TYR A N 1
ATOM 1331 C CA . TYR A 1 179 ? 1.902 3.274 -20.161 1.00 82.12 179 TYR A CA 1
ATOM 1332 C C . TYR A 1 179 ? 0.646 2.585 -19.586 1.00 82.12 179 TYR A C 1
ATOM 1334 O O . TYR A 1 179 ? -0.468 2.979 -19.929 1.00 82.12 179 TYR A O 1
ATOM 1342 N N . ILE A 1 180 ? 0.795 1.593 -18.699 1.00 84.00 180 ILE A N 1
ATOM 1343 C CA . ILE A 1 180 ? -0.301 1.083 -17.866 1.00 84.00 180 ILE A CA 1
ATOM 1344 C C . ILE A 1 180 ? -0.358 1.929 -16.597 1.00 84.00 180 ILE A C 1
ATOM 1346 O O . ILE A 1 180 ? 0.509 1.845 -15.727 1.00 84.00 180 ILE A O 1
ATOM 1350 N N . GLN A 1 181 ? -1.403 2.738 -16.511 1.00 85.62 181 GLN A N 1
ATOM 1351 C CA . GLN A 1 181 ? -1.572 3.808 -15.537 1.00 85.62 181 GLN A CA 1
ATOM 1352 C C . GLN A 1 181 ? -2.773 3.537 -14.622 1.00 85.62 181 GLN A C 1
ATOM 1354 O O . GLN A 1 181 ? -3.593 2.665 -14.901 1.00 85.62 181 GLN A O 1
ATOM 1359 N N . ASN A 1 182 ? -2.905 4.322 -13.548 1.00 82.44 182 ASN A N 1
ATOM 1360 C CA . ASN A 1 182 ? -4.045 4.278 -12.619 1.00 82.44 182 ASN A CA 1
ATOM 1361 C C . ASN A 1 182 ? -4.273 2.903 -11.962 1.00 82.44 182 ASN A C 1
ATOM 1363 O O . ASN A 1 182 ? -5.402 2.558 -11.622 1.00 82.44 182 ASN A O 1
ATOM 1367 N N . ILE A 1 183 ? -3.205 2.128 -11.769 1.00 86.88 183 ILE A N 1
ATOM 1368 C CA . ILE A 1 183 ? -3.265 0.819 -11.113 1.00 86.88 183 ILE A CA 1
ATOM 1369 C C . ILE A 1 183 ? -3.657 1.017 -9.635 1.00 86.88 183 ILE A C 1
ATOM 1371 O O . ILE A 1 183 ? -2.947 1.729 -8.916 1.00 86.88 183 ILE A O 1
ATOM 1375 N N . PRO A 1 184 ? -4.756 0.407 -9.147 1.00 88.38 184 PRO A N 1
ATOM 1376 C CA . PRO A 1 184 ? -5.058 0.374 -7.724 1.00 88.38 184 PRO A CA 1
ATOM 1377 C C . PRO A 1 184 ? -4.137 -0.641 -7.040 1.00 88.38 184 PRO A C 1
ATOM 1379 O O . PRO A 1 184 ? -4.272 -1.851 -7.218 1.00 88.38 184 PRO A O 1
ATOM 1382 N N . TYR A 1 185 ? -3.189 -0.152 -6.245 1.00 93.62 185 TYR A N 1
ATOM 1383 C CA . TYR A 1 185 ? -2.266 -0.998 -5.498 1.00 93.62 185 TYR A CA 1
ATOM 1384 C C . TYR A 1 185 ? -2.834 -1.321 -4.122 1.00 93.62 185 TYR A C 1
ATOM 1386 O O . TYR A 1 185 ? -2.925 -0.439 -3.263 1.00 93.62 185 TYR A O 1
ATOM 1394 N N . ARG A 1 186 ? -3.209 -2.578 -3.888 1.00 92.44 186 ARG A N 1
ATOM 1395 C CA . ARG A 1 186 ? -3.738 -3.010 -2.592 1.00 92.44 186 ARG A CA 1
ATOM 1396 C C . ARG A 1 186 ? -2.602 -3.356 -1.636 1.00 92.44 186 ARG A C 1
ATOM 1398 O O . ARG A 1 186 ? -1.688 -4.104 -1.975 1.00 92.44 186 ARG A O 1
ATOM 1405 N N . VAL A 1 187 ? -2.668 -2.835 -0.415 1.00 94.88 187 VAL A N 1
ATOM 1406 C CA . VAL A 1 187 ? -1.711 -3.180 0.645 1.00 94.88 187 VAL A CA 1
ATOM 1407 C C . VAL A 1 187 ? -2.189 -4.439 1.362 1.00 94.88 187 VAL A C 1
ATOM 1409 O O . VAL A 1 187 ? -3.292 -4.471 1.903 1.00 94.88 187 VAL A O 1
ATOM 1412 N N . CYS A 1 188 ? -1.357 -5.477 1.393 1.00 93.62 188 CYS A N 1
ATOM 1413 C CA . CYS A 1 188 ? -1.700 -6.785 1.952 1.00 93.62 188 CYS A CA 1
ATOM 1414 C C . CYS A 1 188 ? -0.725 -7.175 3.066 1.00 93.62 188 CYS A C 1
ATOM 1416 O O . CYS A 1 188 ? 0.440 -6.768 3.064 1.00 93.62 188 CYS A O 1
ATOM 1418 N N . LYS A 1 189 ? -1.180 -7.965 4.043 1.00 93.44 189 LYS A N 1
ATOM 1419 C CA . LYS A 1 189 ? -0.282 -8.557 5.042 1.00 93.44 189 LYS A CA 1
ATOM 1420 C C . LYS A 1 189 ? 0.778 -9.407 4.347 1.00 93.44 189 LYS A C 1
ATOM 1422 O O . LYS A 1 189 ? 0.516 -10.030 3.323 1.00 93.44 189 LYS A O 1
ATOM 1427 N N . PHE A 1 190 ? 1.981 -9.412 4.916 1.00 91.88 190 PHE A N 1
ATOM 1428 C CA . PHE A 1 190 ? 3.042 -10.322 4.503 1.00 91.88 190 PHE A CA 1
ATOM 1429 C C . PHE A 1 190 ? 3.145 -11.493 5.500 1.00 91.88 190 PHE A C 1
ATOM 1431 O O . PHE A 1 190 ? 3.138 -11.227 6.707 1.00 91.88 190 PHE A O 1
ATOM 1438 N N . PRO A 1 191 ? 3.300 -12.756 5.053 1.00 89.81 191 PRO A N 1
ATOM 1439 C CA . PRO A 1 191 ? 3.384 -13.214 3.658 1.00 89.81 191 PRO A CA 1
ATOM 1440 C C . PRO A 1 191 ? 2.077 -12.998 2.885 1.00 89.81 191 PRO A C 1
ATOM 1442 O O . PRO A 1 191 ? 0.999 -13.052 3.473 1.00 89.81 191 PRO A O 1
ATOM 1445 N N . ALA A 1 192 ? 2.189 -12.720 1.582 1.00 85.56 192 ALA A N 1
ATOM 1446 C CA . ALA A 1 192 ? 1.030 -12.457 0.735 1.00 85.56 192 ALA A CA 1
ATOM 1447 C C . ALA A 1 192 ? 0.149 -13.709 0.625 1.00 85.56 192 ALA A C 1
ATOM 1449 O O . ALA A 1 192 ? 0.645 -14.804 0.359 1.00 85.56 192 ALA A O 1
ATOM 1450 N N . ASN A 1 193 ? -1.159 -13.538 0.812 1.00 82.06 193 ASN A N 1
ATOM 1451 C CA . ASN A 1 193 ? -2.147 -14.592 0.622 1.00 82.06 193 ASN A CA 1
ATOM 1452 C C . ASN A 1 193 ? -3.088 -14.197 -0.534 1.00 82.06 193 ASN A C 1
ATOM 1454 O O . ASN A 1 193 ? -3.739 -13.153 -0.448 1.00 82.06 193 ASN A O 1
ATOM 1458 N N . PRO A 1 194 ? -3.210 -15.023 -1.591 1.00 77.19 194 PRO A N 1
ATOM 1459 C CA . PRO A 1 194 ? -4.117 -14.777 -2.716 1.00 77.19 194 PRO A CA 1
ATOM 1460 C C . PRO A 1 194 ? -5.592 -14.626 -2.339 1.00 77.19 194 PRO A C 1
ATOM 1462 O O . PRO A 1 194 ? -6.367 -14.093 -3.126 1.00 77.19 194 PRO A O 1
ATOM 1465 N N . ASN A 1 195 ? -5.996 -15.081 -1.155 1.00 79.69 195 ASN A N 1
ATOM 1466 C CA . ASN A 1 195 ? -7.387 -15.061 -0.711 1.00 79.69 195 ASN A CA 1
ATOM 1467 C C . ASN A 1 195 ? -7.676 -13.962 0.319 1.00 79.69 195 ASN A C 1
ATOM 1469 O O . ASN A 1 195 ? -8.834 -13.606 0.509 1.00 79.69 195 ASN A O 1
ATOM 1473 N N . ASP A 1 196 ? -6.650 -13.400 0.963 1.00 81.50 196 ASP A N 1
ATOM 1474 C CA . ASP A 1 196 ? -6.830 -12.441 2.054 1.00 81.50 196 ASP A CA 1
ATOM 1475 C C . ASP A 1 196 ? -5.662 -11.448 2.143 1.00 81.50 196 ASP A C 1
ATOM 1477 O O . ASP A 1 196 ? -4.512 -11.823 2.360 1.00 81.50 196 ASP A O 1
ATOM 1481 N N . CYS A 1 197 ? -5.969 -10.157 2.027 1.00 84.12 197 CYS A N 1
ATOM 1482 C CA . CYS A 1 197 ? -4.992 -9.088 2.249 1.00 84.12 197 CYS A CA 1
ATOM 1483 C C . CYS A 1 197 ? -4.920 -8.633 3.709 1.00 84.12 197 CYS A C 1
ATOM 1485 O O . CYS A 1 197 ? -4.027 -7.869 4.077 1.00 84.12 197 CYS A O 1
ATOM 1487 N N . GLY A 1 198 ? -5.815 -9.132 4.556 1.00 85.38 198 GLY A N 1
ATOM 1488 C CA . GLY A 1 198 ? -6.007 -8.703 5.925 1.00 85.38 198 GLY A CA 1
ATOM 1489 C C . GLY A 1 198 ? -6.668 -7.331 6.019 1.00 85.38 198 GLY A C 1
ATOM 1490 O O . GLY A 1 198 ? -6.868 -6.628 5.032 1.00 85.38 198 GLY A O 1
ATOM 1491 N N . THR A 1 199 ? -6.975 -6.940 7.253 1.00 84.50 199 THR A N 1
ATOM 1492 C CA . THR A 1 199 ? -7.572 -5.642 7.586 1.00 84.50 199 THR A CA 1
ATOM 1493 C C . THR A 1 199 ? -6.808 -4.951 8.714 1.00 84.50 199 THR A C 1
ATOM 1495 O O . THR A 1 199 ? -6.104 -5.598 9.501 1.00 84.50 199 THR A O 1
ATOM 1498 N N . GLY A 1 200 ? -7.005 -3.638 8.829 1.00 82.44 200 GLY A N 1
ATOM 1499 C CA . GLY A 1 200 ? -6.503 -2.810 9.926 1.00 82.44 200 GLY A CA 1
ATOM 1500 C C . GLY A 1 200 ? -5.204 -2.062 9.606 1.00 82.44 200 GLY A C 1
ATOM 1501 O O . GLY A 1 200 ? -4.647 -2.214 8.517 1.00 82.44 200 GLY A O 1
ATOM 1502 N N . PRO A 1 201 ? -4.709 -1.248 10.554 1.00 84.94 201 PRO A N 1
ATOM 1503 C CA . PRO A 1 201 ? -3.610 -0.328 10.298 1.00 84.94 201 PRO A CA 1
ATOM 1504 C C . PRO A 1 201 ? -2.274 -1.051 10.124 1.00 84.94 201 PRO A C 1
ATOM 1506 O O . PRO A 1 201 ? -1.942 -1.997 10.848 1.00 84.94 201 PRO A O 1
ATOM 1509 N N . VAL A 1 202 ? -1.464 -0.550 9.196 1.00 89.12 202 VAL A N 1
ATOM 1510 C CA . VAL A 1 202 ? -0.074 -0.974 9.030 1.00 89.12 202 VAL A CA 1
ATOM 1511 C C . VAL A 1 202 ? 0.790 -0.207 10.029 1.00 89.12 202 VAL A C 1
ATOM 1513 O O . VAL A 1 202 ? 1.008 1.000 9.900 1.00 89.12 202 VAL A O 1
ATOM 1516 N N . LYS A 1 203 ? 1.303 -0.915 11.039 1.00 88.44 203 LYS A N 1
ATOM 1517 C CA . LYS A 1 203 ? 2.227 -0.335 12.024 1.00 88.44 203 LYS A CA 1
ATOM 1518 C C . LYS A 1 203 ? 3.545 0.083 11.365 1.00 88.44 203 LYS A C 1
ATOM 1520 O O . LYS A 1 203 ? 3.990 -0.540 10.401 1.00 88.44 203 LYS A O 1
ATOM 1525 N N . ALA A 1 204 ? 4.201 1.102 11.907 1.00 82.38 204 ALA A N 1
ATOM 1526 C CA . ALA A 1 204 ? 5.531 1.509 11.469 1.00 82.38 204 ALA A CA 1
ATOM 1527 C C . ALA A 1 204 ? 6.511 0.326 11.582 1.00 82.38 204 ALA A C 1
ATOM 1529 O O . ALA A 1 204 ? 6.562 -0.364 12.599 1.00 82.38 204 ALA A O 1
ATOM 1530 N N . GLY A 1 205 ? 7.256 0.050 10.509 1.00 81.12 205 GLY A N 1
ATOM 1531 C CA . GLY A 1 205 ? 8.171 -1.091 10.431 1.00 81.12 205 GLY A CA 1
ATOM 1532 C C . GLY A 1 205 ? 7.501 -2.456 10.231 1.00 81.12 205 GLY A C 1
ATOM 1533 O O . GLY A 1 205 ? 8.210 -3.431 9.978 1.00 81.12 205 GLY A O 1
ATOM 1534 N N . ALA A 1 206 ? 6.165 -2.554 10.267 1.00 89.00 206 ALA A N 1
ATOM 1535 C CA . ALA A 1 206 ? 5.472 -3.787 9.911 1.00 89.00 206 ALA A CA 1
ATOM 1536 C C . ALA A 1 206 ? 5.739 -4.161 8.450 1.00 89.00 206 ALA A C 1
ATOM 1538 O O . ALA A 1 206 ? 6.051 -3.316 7.608 1.00 89.00 206 ALA A O 1
ATOM 1539 N N . SER A 1 207 ? 5.645 -5.460 8.182 1.00 93.00 207 SER A N 1
ATOM 1540 C CA . SER A 1 207 ? 5.906 -6.011 6.858 1.00 93.00 207 SER A CA 1
ATOM 1541 C C . SER A 1 207 ? 4.609 -6.140 6.076 1.00 93.00 207 SER A C 1
ATOM 1543 O O . SER A 1 207 ? 3.629 -6.664 6.604 1.00 93.00 207 SER A O 1
ATOM 1545 N N . PHE A 1 208 ? 4.617 -5.710 4.822 1.00 95.62 208 PHE A N 1
ATOM 1546 C CA . PHE A 1 208 ? 3.463 -5.788 3.932 1.00 95.62 208 PHE A CA 1
ATOM 1547 C C . PHE A 1 208 ? 3.888 -6.170 2.514 1.00 95.62 208 PHE A C 1
ATOM 1549 O O . PHE A 1 208 ? 5.058 -6.052 2.155 1.00 95.62 208 PHE A O 1
ATOM 1556 N N . ALA A 1 209 ? 2.934 -6.647 1.726 1.00 96.12 209 ALA A N 1
ATOM 1557 C CA . ALA A 1 209 ? 3.057 -6.845 0.290 1.00 96.12 209 ALA A CA 1
ATOM 1558 C C . ALA A 1 209 ? 2.194 -5.812 -0.441 1.00 96.12 209 ALA A C 1
ATOM 1560 O O . ALA A 1 209 ? 1.246 -5.267 0.132 1.00 96.12 209 ALA A O 1
ATOM 1561 N N . ILE A 1 210 ? 2.522 -5.557 -1.704 1.00 95.88 210 ILE A N 1
ATOM 1562 C CA . ILE A 1 210 ? 1.733 -4.691 -2.580 1.00 95.88 210 ILE A CA 1
ATOM 1563 C C . ILE A 1 210 ? 1.179 -5.560 -3.709 1.00 95.88 210 ILE A C 1
ATOM 1565 O O . ILE A 1 210 ? 1.942 -6.116 -4.500 1.00 95.88 210 ILE A O 1
ATOM 1569 N N . GLU A 1 211 ? -0.142 -5.713 -3.730 1.00 93.81 211 GLU A N 1
ATOM 1570 C CA . GLU A 1 211 ? -0.903 -6.359 -4.799 1.00 93.81 211 GLU A CA 1
ATOM 1571 C C . GLU A 1 211 ? -1.211 -5.330 -5.895 1.00 93.81 211 GLU A C 1
ATOM 1573 O O . GLU A 1 211 ? -1.613 -4.200 -5.616 1.00 93.81 211 GLU A O 1
ATOM 1578 N N . ASP A 1 212 ? -1.032 -5.735 -7.145 1.00 92.31 212 ASP A N 1
ATOM 1579 C CA . ASP A 1 212 ? -1.473 -5.025 -8.339 1.00 92.31 212 ASP A CA 1
ATOM 1580 C C . ASP A 1 212 ? -2.919 -5.418 -8.639 1.00 92.31 212 ASP A C 1
ATOM 1582 O O . ASP A 1 212 ? -3.190 -6.564 -9.002 1.00 92.31 212 ASP A O 1
ATOM 1586 N N . GLY A 1 213 ? -3.849 -4.478 -8.473 1.00 86.00 213 GLY A N 1
ATOM 1587 C CA . GLY A 1 213 ? -5.276 -4.744 -8.642 1.00 86.00 213 GLY A CA 1
ATOM 1588 C C . GLY A 1 213 ? -5.737 -4.916 -10.092 1.00 86.00 213 GLY A C 1
ATOM 1589 O O . GLY A 1 213 ? -6.910 -5.206 -10.298 1.00 86.00 213 GLY A O 1
ATOM 1590 N N . ILE A 1 214 ? -4.859 -4.737 -11.090 1.00 83.94 214 ILE A N 1
ATOM 1591 C CA . ILE A 1 214 ? -5.177 -5.011 -12.503 1.00 83.94 214 ILE A CA 1
ATOM 1592 C C . ILE A 1 214 ? -4.678 -6.403 -12.913 1.00 83.94 214 ILE A C 1
ATOM 1594 O O . ILE A 1 214 ? -5.349 -7.097 -13.675 1.00 83.94 214 ILE A O 1
ATOM 1598 N N . GLY A 1 215 ? -3.500 -6.818 -12.436 1.00 84.44 215 GLY A N 1
ATOM 1599 C CA . GLY A 1 215 ? -2.885 -8.082 -12.850 1.00 84.44 215 GLY A CA 1
ATOM 1600 C C . GLY A 1 215 ? -2.260 -8.023 -14.255 1.00 84.44 215 GLY A C 1
ATOM 1601 O O . GLY A 1 215 ? -2.009 -6.933 -14.784 1.00 84.44 215 GLY A O 1
ATOM 1602 N N . PRO A 1 216 ? -1.920 -9.161 -14.885 1.00 84.06 216 PRO A N 1
ATOM 1603 C CA . PRO A 1 216 ? -1.223 -9.176 -16.171 1.00 84.06 216 PRO A CA 1
ATOM 1604 C C . PRO A 1 216 ? -2.101 -8.586 -17.280 1.00 84.06 216 PRO A C 1
ATOM 1606 O O . PRO A 1 216 ? -3.271 -8.935 -17.389 1.00 84.06 216 PRO A O 1
ATOM 1609 N N . ALA A 1 217 ? -1.533 -7.746 -18.153 1.00 74.94 217 ALA A N 1
ATOM 1610 C CA . ALA A 1 217 ? -2.302 -7.023 -19.178 1.00 74.94 217 ALA A CA 1
ATOM 1611 C C . ALA A 1 217 ? -3.076 -7.934 -20.156 1.00 74.94 217 ALA A C 1
ATOM 1613 O O . ALA A 1 217 ? -4.077 -7.516 -20.726 1.00 74.94 217 ALA A O 1
ATOM 1614 N N . GLY A 1 218 ? -2.608 -9.171 -20.357 1.00 73.88 218 GLY A N 1
ATOM 1615 C CA . GLY A 1 218 ? -3.271 -10.171 -21.200 1.00 73.88 218 GLY A CA 1
ATOM 1616 C C . GLY A 1 218 ? -4.255 -11.087 -20.464 1.00 73.88 218 GLY A C 1
ATOM 1617 O O . GLY A 1 218 ? -4.829 -11.970 -21.095 1.00 73.88 218 GLY A O 1
ATOM 1618 N N . SER A 1 219 ? -4.430 -10.935 -19.148 1.00 72.44 219 SER A N 1
ATOM 1619 C CA . SER A 1 219 ? -5.326 -11.789 -18.365 1.00 72.44 219 SER A CA 1
ATOM 1620 C C . SER A 1 219 ? -6.762 -11.278 -18.448 1.00 72.44 219 SER A C 1
ATOM 1622 O O . SER A 1 219 ? -7.063 -10.156 -18.052 1.00 72.44 219 SER A O 1
ATOM 1624 N N . THR A 1 220 ? -7.677 -12.122 -18.923 1.00 60.91 220 THR A N 1
ATOM 1625 C CA . THR A 1 220 ? -9.114 -11.810 -18.997 1.00 60.91 220 THR A CA 1
ATOM 1626 C C . THR A 1 220 ? -9.834 -11.960 -17.655 1.00 60.91 220 THR A C 1
ATOM 1628 O O . THR A 1 220 ? -10.984 -11.551 -17.537 1.00 60.91 220 THR A O 1
ATOM 1631 N N . ALA A 1 221 ? -9.184 -12.569 -16.658 1.00 60.72 221 ALA A N 1
ATOM 1632 C CA . ALA A 1 221 ? -9.770 -12.886 -15.356 1.00 60.72 221 ALA A CA 1
ATOM 1633 C C . ALA A 1 221 ? -9.287 -11.966 -14.218 1.00 60.72 221 ALA A C 1
ATOM 1635 O O . ALA A 1 221 ? -9.730 -12.141 -13.086 1.00 60.72 221 ALA A O 1
ATOM 1636 N N . GLY A 1 222 ? -8.391 -11.008 -14.498 1.00 60.91 222 GLY A N 1
ATOM 1637 C CA . GLY A 1 222 ? -7.848 -10.108 -13.473 1.00 60.91 222 GLY A CA 1
ATOM 1638 C C . GLY A 1 222 ? -7.088 -10.866 -12.384 1.00 60.91 222 GLY A C 1
ATOM 1639 O O . GLY A 1 222 ? -7.338 -10.672 -11.195 1.00 60.91 222 GLY A O 1
ATOM 1640 N N . GLU A 1 223 ? -6.206 -11.790 -12.784 1.00 76.25 223 GLU A N 1
ATOM 1641 C CA . GLU A 1 223 ? -5.431 -12.599 -11.840 1.00 76.25 223 GLU A CA 1
ATOM 1642 C C . GLU A 1 223 ? -4.664 -11.721 -10.845 1.00 76.25 223 GLU A C 1
ATOM 1644 O O . GLU A 1 223 ? -3.866 -10.857 -11.230 1.00 76.25 223 GLU A O 1
ATOM 1649 N N . ARG A 1 224 ? -4.877 -11.985 -9.548 1.00 82.25 224 ARG A N 1
ATOM 1650 C CA . ARG A 1 224 ? -4.179 -11.276 -8.472 1.00 82.25 224 ARG A CA 1
ATOM 1651 C C . ARG A 1 224 ? -2.682 -11.439 -8.661 1.00 82.25 224 ARG A C 1
ATOM 1653 O O . ARG A 1 224 ? -2.176 -12.542 -8.860 1.00 82.25 224 ARG A O 1
ATOM 1660 N N . SER A 1 225 ? -1.991 -10.317 -8.610 1.00 90.56 225 SER A N 1
ATOM 1661 C CA . SER A 1 225 ? -0.562 -10.253 -8.854 1.00 90.56 225 SER A CA 1
ATOM 1662 C C . SER A 1 225 ? 0.092 -9.330 -7.846 1.00 90.56 225 SER A C 1
ATOM 1664 O O . SER A 1 225 ? -0.561 -8.475 -7.256 1.00 90.56 225 SER A O 1
ATOM 1666 N N . TRP A 1 226 ? 1.390 -9.484 -7.647 1.00 93.69 226 TRP A N 1
ATOM 1667 C CA . TRP A 1 226 ? 2.156 -8.740 -6.659 1.00 93.69 226 TRP A CA 1
ATOM 1668 C C . TRP A 1 226 ? 3.396 -8.127 -7.285 1.00 93.69 226 TRP A C 1
ATOM 1670 O O . TRP A 1 226 ? 3.898 -8.605 -8.302 1.00 93.69 226 TRP A O 1
ATOM 1680 N N . MET A 1 227 ? 3.917 -7.096 -6.626 1.00 94.12 227 MET A N 1
ATOM 1681 C CA . MET A 1 227 ? 5.288 -6.656 -6.863 1.00 94.12 227 MET A CA 1
ATOM 1682 C C . MET A 1 227 ? 6.246 -7.746 -6.392 1.00 94.12 227 MET A C 1
ATOM 1684 O O . MET A 1 227 ? 6.174 -8.181 -5.237 1.00 94.12 227 MET A O 1
ATOM 1688 N N . ASP A 1 228 ? 7.114 -8.202 -7.284 1.00 92.38 228 ASP A N 1
ATOM 1689 C CA . ASP A 1 228 ? 8.057 -9.277 -7.017 1.00 92.38 228 ASP A CA 1
ATOM 1690 C C . ASP A 1 228 ? 9.270 -8.837 -6.186 1.00 92.38 228 ASP A C 1
ATOM 1692 O O . ASP A 1 228 ? 9.516 -7.658 -5.917 1.00 92.38 228 ASP A O 1
ATOM 1696 N N . ASN A 1 229 ? 10.030 -9.825 -5.726 1.00 85.88 229 ASN A N 1
ATOM 1697 C CA . ASN A 1 229 ? 11.174 -9.645 -4.844 1.00 85.88 229 ASN A CA 1
ATOM 1698 C C . ASN A 1 229 ? 12.531 -9.556 -5.569 1.00 85.88 229 ASN A C 1
ATOM 1700 O O . ASN A 1 229 ? 13.549 -9.861 -4.944 1.00 85.88 229 ASN A O 1
ATOM 1704 N N . VAL A 1 230 ? 12.566 -9.131 -6.837 1.00 77.50 230 VAL A N 1
ATOM 1705 C CA . VAL A 1 230 ? 13.804 -9.064 -7.634 1.00 77.50 230 VAL A CA 1
ATOM 1706 C C . VAL A 1 230 ? 14.806 -8.069 -7.030 1.00 77.50 230 VAL A C 1
ATOM 1708 O O . VAL A 1 230 ? 14.513 -6.889 -6.855 1.00 77.50 230 VAL A O 1
ATOM 1711 N N . ASP A 1 231 ? 16.007 -8.555 -6.708 1.00 68.50 231 ASP A N 1
ATOM 1712 C CA . ASP A 1 231 ? 17.081 -7.781 -6.067 1.00 68.50 231 ASP A CA 1
ATOM 1713 C C . ASP A 1 231 ? 18.139 -7.300 -7.081 1.00 68.50 231 ASP A C 1
ATOM 1715 O O . ASP A 1 231 ? 18.211 -7.779 -8.214 1.00 68.50 231 ASP A O 1
ATOM 1719 N N . GLY A 1 232 ? 18.996 -6.369 -6.660 1.00 61.09 232 GLY A N 1
ATOM 1720 C CA . GLY A 1 232 ? 20.220 -6.014 -7.383 1.00 61.09 232 GLY A CA 1
ATOM 1721 C C . GLY A 1 232 ? 20.070 -4.909 -8.430 1.00 61.09 232 GLY A C 1
ATOM 1722 O O . GLY A 1 232 ? 20.815 -4.893 -9.406 1.00 61.09 232 GLY A O 1
ATOM 1723 N N . GLY A 1 233 ? 19.130 -3.977 -8.249 1.00 63.62 233 GLY A N 1
ATOM 1724 C CA . GLY A 1 233 ? 18.994 -2.803 -9.120 1.00 63.62 233 GLY A CA 1
ATOM 1725 C C . GLY A 1 233 ? 18.151 -3.020 -10.383 1.00 63.62 233 GLY A C 1
ATOM 1726 O O . GLY A 1 233 ? 17.907 -2.062 -11.118 1.00 63.62 233 GLY A O 1
ATOM 1727 N N . ALA A 1 234 ? 17.670 -4.242 -10.628 1.00 80.19 234 ALA A N 1
ATOM 1728 C CA . ALA A 1 234 ? 16.701 -4.522 -11.683 1.00 80.19 234 ALA A CA 1
ATOM 1729 C C . ALA A 1 234 ? 15.312 -3.970 -11.325 1.00 80.19 234 ALA A C 1
ATOM 1731 O O . ALA A 1 234 ? 14.957 -3.855 -10.150 1.00 80.19 234 ALA A O 1
ATOM 1732 N N . HIS A 1 235 ? 14.517 -3.632 -12.340 1.00 85.44 235 HIS A N 1
ATOM 1733 C CA . HIS A 1 235 ? 13.123 -3.245 -12.130 1.00 85.44 235 HIS A CA 1
ATOM 1734 C C . HIS A 1 235 ? 12.362 -4.382 -11.450 1.00 85.44 235 HIS A C 1
ATOM 1736 O O . HIS A 1 235 ? 12.389 -5.511 -11.947 1.00 85.44 235 HIS A O 1
ATOM 1742 N N . MET A 1 236 ? 11.640 -4.060 -10.373 1.00 91.19 236 MET A N 1
ATOM 1743 C CA . MET A 1 236 ? 10.590 -4.938 -9.865 1.00 91.19 236 MET A CA 1
ATOM 1744 C C . MET A 1 236 ? 9.593 -5.226 -10.985 1.00 91.19 236 MET A C 1
ATOM 1746 O O . MET A 1 236 ? 9.251 -4.342 -11.786 1.00 91.19 236 MET A O 1
ATOM 1750 N N . GLN A 1 237 ? 9.096 -6.453 -11.008 1.00 91.44 237 GLN A N 1
ATOM 1751 C CA . GLN A 1 237 ? 8.123 -6.913 -11.982 1.00 91.44 237 GLN A CA 1
ATOM 1752 C C . GLN A 1 237 ? 6.876 -7.465 -11.303 1.00 91.44 237 GLN A C 1
ATOM 1754 O O . GLN A 1 237 ? 6.827 -7.724 -10.100 1.00 91.44 237 GLN A O 1
ATOM 1759 N N . LEU A 1 238 ? 5.835 -7.607 -12.107 1.00 91.88 238 LEU A N 1
ATOM 1760 C CA . LEU A 1 238 ? 4.614 -8.296 -11.748 1.00 91.88 238 LEU A CA 1
ATOM 1761 C C . LEU A 1 238 ? 4.882 -9.803 -11.604 1.00 91.88 238 LEU A C 1
ATOM 1763 O O . LEU A 1 238 ? 5.416 -10.430 -12.520 1.00 91.88 238 LEU A O 1
ATOM 1767 N N . THR A 1 239 ? 4.426 -10.401 -10.507 1.00 91.56 239 THR A N 1
ATOM 1768 C CA . THR A 1 239 ? 4.380 -11.858 -10.318 1.00 91.56 239 THR A CA 1
ATOM 1769 C C . THR A 1 239 ? 2.974 -12.306 -9.932 1.00 91.56 239 THR A C 1
ATOM 1771 O O . THR A 1 239 ? 2.337 -11.683 -9.089 1.00 91.56 239 THR A O 1
ATOM 1774 N N . THR A 1 240 ? 2.498 -13.411 -10.501 1.00 90.44 240 THR A N 1
ATOM 1775 C CA . THR A 1 240 ? 1.266 -14.105 -10.071 1.00 90.44 240 THR A CA 1
ATOM 1776 C C . THR A 1 240 ? 1.537 -15.153 -8.985 1.00 90.44 240 THR A C 1
ATOM 1778 O O . THR A 1 240 ? 0.620 -15.771 -8.452 1.00 90.44 240 THR A O 1
ATOM 1781 N N . ASP A 1 241 ? 2.804 -15.357 -8.621 1.00 90.19 241 ASP A N 1
ATOM 1782 C CA . ASP A 1 241 ? 3.212 -16.219 -7.517 1.00 90.19 241 ASP A CA 1
ATOM 1783 C C . ASP A 1 241 ? 3.361 -15.388 -6.236 1.00 90.19 241 ASP A C 1
ATOM 1785 O O . ASP A 1 241 ? 4.330 -14.638 -6.073 1.00 90.19 241 ASP A O 1
ATOM 1789 N N . ALA A 1 242 ? 2.407 -15.541 -5.313 1.00 88.75 242 ALA A N 1
ATOM 1790 C CA . ALA A 1 242 ? 2.392 -14.843 -4.027 1.00 88.75 242 ALA A CA 1
ATOM 1791 C C . ALA A 1 242 ? 3.621 -15.148 -3.153 1.00 88.75 242 ALA A C 1
ATOM 1793 O O . ALA A 1 242 ? 3.998 -14.328 -2.317 1.00 88.75 242 ALA A O 1
ATOM 1794 N N . THR A 1 243 ? 4.287 -16.292 -3.345 1.00 89.56 243 THR A N 1
ATOM 1795 C CA . THR A 1 243 ? 5.508 -16.631 -2.595 1.00 89.56 243 THR A CA 1
ATOM 1796 C C . THR A 1 243 ? 6.710 -15.797 -3.036 1.00 89.56 243 THR A C 1
ATOM 1798 O O . THR A 1 243 ? 7.645 -15.594 -2.260 1.00 89.56 243 THR A O 1
ATOM 1801 N N . LYS A 1 244 ? 6.658 -15.250 -4.256 1.00 91.12 244 LYS A N 1
ATOM 1802 C CA . LYS A 1 244 ? 7.643 -14.307 -4.800 1.00 91.12 244 LYS A CA 1
ATOM 1803 C C . LYS A 1 244 ? 7.282 -12.851 -4.525 1.00 91.12 244 LYS A C 1
ATOM 1805 O O . LYS A 1 244 ? 8.046 -11.964 -4.898 1.00 91.12 244 LYS A O 1
ATOM 1810 N N . ALA A 1 245 ? 6.145 -12.592 -3.874 1.00 93.19 245 ALA A N 1
ATOM 1811 C CA . ALA A 1 245 ? 5.749 -11.242 -3.511 1.00 93.19 245 ALA A CA 1
ATOM 1812 C C . ALA A 1 245 ? 6.797 -10.598 -2.600 1.00 93.19 245 ALA A C 1
ATOM 1814 O O . ALA A 1 245 ? 7.368 -11.217 -1.693 1.00 93.19 245 ALA A O 1
ATOM 1815 N N . ARG A 1 246 ? 7.035 -9.310 -2.815 1.00 92.06 246 ARG A N 1
ATOM 1816 C CA . ARG A 1 246 ? 7.990 -8.556 -2.025 1.00 92.06 246 ARG A CA 1
ATOM 1817 C C . ARG A 1 246 ? 7.470 -8.286 -0.622 1.00 92.06 246 ARG A C 1
ATOM 1819 O O . ARG A 1 246 ? 6.365 -7.794 -0.413 1.00 92.06 246 ARG A O 1
ATOM 1826 N N . LYS A 1 247 ? 8.362 -8.504 0.341 1.00 93.69 247 LYS A N 1
ATOM 1827 C CA . LYS A 1 247 ? 8.289 -7.933 1.680 1.00 93.69 247 LYS A CA 1
ATOM 1828 C C . LYS A 1 247 ? 8.729 -6.465 1.661 1.00 93.69 247 LYS A C 1
ATOM 1830 O O . LYS A 1 247 ? 9.915 -6.166 1.513 1.00 93.69 247 LYS A O 1
ATOM 1835 N N . PHE A 1 248 ? 7.785 -5.555 1.847 1.00 94.38 248 PHE A N 1
ATOM 1836 C CA . PHE A 1 248 ? 8.040 -4.141 2.095 1.00 94.38 248 PHE A CA 1
ATOM 1837 C C . PHE A 1 248 ? 7.996 -3.837 3.587 1.00 94.38 248 PHE A C 1
ATOM 1839 O O . PHE A 1 248 ? 7.208 -4.415 4.332 1.00 94.38 248 PHE A O 1
ATOM 1846 N N . ASN A 1 249 ? 8.814 -2.877 4.007 1.00 93.19 249 ASN A N 1
ATOM 1847 C CA . ASN A 1 249 ? 8.744 -2.251 5.319 1.00 93.19 249 ASN A CA 1
ATOM 1848 C C . ASN A 1 249 ? 8.717 -0.741 5.106 1.00 93.19 249 ASN A C 1
ATOM 1850 O O . ASN A 1 249 ? 9.470 -0.213 4.286 1.00 93.19 249 ASN A O 1
ATOM 1854 N N . GLY A 1 250 ? 7.855 -0.044 5.839 1.00 90.38 250 GLY A N 1
ATOM 1855 C CA . GLY A 1 250 ? 7.660 1.388 5.659 1.00 90.38 250 GLY A CA 1
ATOM 1856 C C . GLY A 1 250 ? 7.510 2.129 6.975 1.00 90.38 250 GLY A C 1
ATOM 1857 O O . GLY A 1 250 ? 7.150 1.550 8.003 1.00 90.38 250 GLY A O 1
ATOM 1858 N N . LYS A 1 251 ? 7.767 3.432 6.929 1.00 87.31 251 LYS A N 1
ATOM 1859 C CA . LYS A 1 251 ? 7.433 4.379 7.995 1.00 87.31 251 LYS A CA 1
ATOM 1860 C C . LYS A 1 251 ? 6.831 5.644 7.400 1.00 87.31 251 LYS A C 1
ATOM 1862 O O . LYS A 1 251 ? 7.142 5.990 6.260 1.00 87.31 251 LYS A O 1
ATOM 1867 N N . THR A 1 252 ? 5.990 6.327 8.171 1.00 83.75 252 THR A N 1
ATOM 1868 C CA . THR A 1 252 ? 5.505 7.655 7.780 1.00 83.75 252 THR A CA 1
ATOM 1869 C C . THR A 1 252 ? 6.691 8.622 7.664 1.00 83.75 252 THR A C 1
ATOM 1871 O O . THR A 1 252 ? 7.683 8.505 8.391 1.00 83.75 252 THR A O 1
ATOM 1874 N N . SER A 1 253 ? 6.626 9.560 6.727 1.00 81.75 253 SER A N 1
ATOM 1875 C CA . SER A 1 253 ? 7.623 10.611 6.531 1.00 81.75 253 SER A CA 1
ATOM 1876 C C . SER A 1 253 ? 6.986 11.826 5.849 1.00 81.75 253 SER A C 1
ATOM 1878 O O . SER A 1 253 ? 5.865 11.766 5.347 1.00 81.75 253 SER A O 1
ATOM 1880 N N . CYS A 1 254 ? 7.723 12.934 5.816 1.00 75.69 254 CYS A N 1
ATOM 1881 C CA . CYS A 1 254 ? 7.334 14.159 5.124 1.00 75.69 254 CYS A CA 1
ATOM 1882 C C . CYS A 1 254 ? 8.317 14.425 3.964 1.00 75.69 254 CYS A C 1
ATOM 1884 O O . CYS A 1 254 ? 9.532 14.191 4.073 1.00 75.69 254 CYS A O 1
ATOM 1886 N N . SER A 1 255 ? 7.795 14.898 2.833 1.00 68.31 255 SER A N 1
ATOM 1887 C CA . SER A 1 255 ? 8.582 15.380 1.690 1.00 68.31 255 SER A CA 1
ATOM 1888 C C . SER A 1 255 ? 7.811 16.479 0.971 1.00 68.31 255 SER A C 1
ATOM 1890 O O . SER A 1 255 ? 6.677 16.246 0.578 1.00 68.31 255 SER A O 1
ATOM 1892 N N . GLY A 1 256 ? 8.392 17.673 0.818 1.00 62.81 256 GLY A N 1
ATOM 1893 C CA . GLY A 1 256 ? 7.741 18.775 0.092 1.00 62.81 256 GLY A CA 1
ATOM 1894 C C . GLY A 1 256 ? 6.340 19.124 0.615 1.00 62.81 256 GLY A C 1
ATOM 1895 O O . GLY A 1 256 ? 5.431 19.340 -0.175 1.00 62.81 256 GLY A O 1
ATOM 1896 N N . CYS A 1 257 ? 6.149 19.111 1.939 1.00 66.31 257 CYS A N 1
ATOM 1897 C CA . CYS A 1 257 ? 4.847 19.288 2.596 1.00 66.31 257 CYS A CA 1
ATOM 1898 C C . CYS A 1 257 ? 3.766 18.239 2.289 1.00 66.31 257 CYS A C 1
ATOM 1900 O O . CYS A 1 257 ? 2.598 18.434 2.619 1.00 66.31 257 CYS A O 1
ATOM 1902 N N . GLN A 1 258 ? 4.143 17.097 1.724 1.00 69.06 258 GLN A N 1
ATOM 1903 C CA . GLN A 1 258 ? 3.253 15.963 1.519 1.00 69.06 258 GLN A CA 1
ATOM 1904 C C . GLN A 1 258 ? 3.606 14.832 2.485 1.00 69.06 258 GLN A C 1
ATOM 1906 O O . GLN A 1 258 ? 4.785 14.558 2.743 1.00 69.06 258 GLN A O 1
ATOM 1911 N N . CYS A 1 259 ? 2.576 14.157 2.999 1.00 79.19 259 CYS A N 1
ATOM 1912 C CA . CYS A 1 259 ? 2.753 12.873 3.665 1.00 79.19 259 CYS A CA 1
ATOM 1913 C C . CYS A 1 259 ? 3.190 11.834 2.643 1.00 79.19 259 CYS A C 1
ATOM 1915 O O . CYS A 1 259 ? 2.560 11.667 1.595 1.00 79.19 259 CYS A O 1
ATOM 1917 N N . VAL A 1 260 ? 4.255 11.121 2.975 1.00 85.25 260 VAL A N 1
ATOM 1918 C CA . VAL A 1 260 ? 4.794 10.043 2.156 1.00 85.25 260 VAL A CA 1
ATOM 1919 C C . VAL A 1 260 ? 5.112 8.854 3.045 1.00 85.25 260 VAL A C 1
ATOM 1921 O O . VAL A 1 260 ? 5.478 9.000 4.211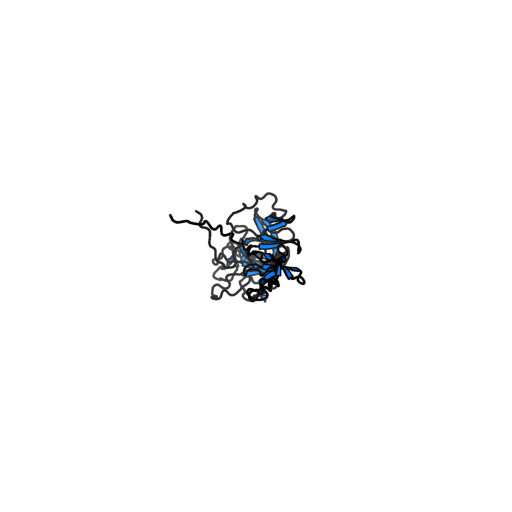 1.00 85.25 260 VAL A O 1
ATOM 1924 N N . VAL A 1 261 ? 5.031 7.661 2.480 1.00 89.88 261 VAL A N 1
ATOM 1925 C CA . VAL A 1 261 ? 5.563 6.461 3.111 1.00 89.88 261 VAL A CA 1
ATOM 1926 C C . VAL A 1 261 ? 6.991 6.283 2.614 1.00 89.88 261 VAL A C 1
ATOM 1928 O O . VAL A 1 261 ? 7.254 6.191 1.414 1.00 89.88 261 VAL A O 1
ATOM 1931 N N . GLN A 1 262 ? 7.933 6.262 3.552 1.00 90.00 262 GLN A N 1
ATOM 1932 C CA . GLN A 1 262 ? 9.327 5.942 3.284 1.00 90.00 262 GLN A CA 1
ATOM 1933 C C . GLN A 1 262 ? 9.497 4.423 3.330 1.00 90.00 262 GLN A C 1
ATOM 1935 O O . GLN A 1 262 ? 9.508 3.828 4.410 1.00 90.00 262 GLN A O 1
ATOM 1940 N N . LEU A 1 263 ? 9.624 3.811 2.156 1.00 92.69 263 LEU A N 1
ATOM 1941 C CA . LEU A 1 263 ? 9.923 2.397 1.971 1.00 92.69 263 LEU A CA 1
ATOM 1942 C C . LEU A 1 263 ? 11.407 2.141 2.241 1.00 92.69 263 LEU A C 1
ATOM 1944 O O . LEU A 1 263 ? 12.279 2.801 1.675 1.00 92.69 263 LEU A O 1
ATOM 1948 N N . ILE A 1 264 ? 11.687 1.188 3.123 1.00 90.62 264 ILE A N 1
ATOM 1949 C CA . ILE A 1 264 ? 13.033 0.797 3.550 1.00 90.62 264 ILE A CA 1
ATOM 1950 C C . ILE A 1 264 ? 13.596 -0.235 2.563 1.00 90.62 264 ILE A C 1
ATOM 1952 O O . ILE A 1 264 ? 12.842 -1.034 2.000 1.00 90.62 264 ILE A O 1
ATOM 1956 N N . SER A 1 265 ? 14.913 -0.214 2.333 1.00 88.25 265 SER A N 1
ATOM 1957 C CA . SER A 1 265 ? 15.606 -1.124 1.402 1.00 88.25 265 SER A CA 1
ATOM 1958 C C . SER A 1 265 ? 15.061 -1.061 -0.032 1.00 88.25 265 SER A C 1
ATOM 1960 O O . SER A 1 265 ? 15.104 -2.044 -0.770 1.00 88.25 265 SER A O 1
ATOM 1962 N N . SER A 1 266 ? 14.493 0.086 -0.407 1.00 89.19 266 SER A N 1
ATOM 1963 C CA . SER A 1 266 ? 13.831 0.321 -1.692 1.00 89.19 266 SER A CA 1
ATOM 1964 C C . SER A 1 266 ? 14.412 1.575 -2.328 1.00 89.19 266 SER A C 1
ATOM 1966 O O . SER A 1 266 ? 14.701 2.543 -1.623 1.00 89.19 266 SER A O 1
ATOM 1968 N N . GLY A 1 267 ? 14.586 1.577 -3.644 1.00 87.19 267 GLY A N 1
ATOM 1969 C CA . GLY A 1 267 ? 15.179 2.700 -4.367 1.00 87.19 267 GLY A CA 1
ATOM 1970 C C . GLY A 1 267 ? 14.708 2.785 -5.810 1.00 87.19 267 GLY A C 1
ATOM 1971 O O . GLY A 1 267 ? 13.861 2.008 -6.247 1.00 87.19 267 GLY A O 1
ATOM 1972 N N . TYR A 1 268 ? 15.277 3.740 -6.540 1.00 86.31 268 TYR A N 1
ATOM 1973 C CA . TYR A 1 268 ? 15.026 3.898 -7.967 1.00 86.31 268 TYR A CA 1
ATOM 1974 C C . TYR A 1 268 ? 15.801 2.853 -8.777 1.00 86.31 268 TYR A C 1
ATOM 1976 O O . TYR A 1 268 ? 16.973 2.594 -8.491 1.00 86.31 268 TYR A O 1
ATOM 1984 N N . ALA A 1 269 ? 15.148 2.279 -9.785 1.00 83.75 269 ALA A N 1
ATOM 1985 C CA . ALA A 1 269 ? 15.779 1.461 -10.819 1.00 83.75 269 ALA A CA 1
ATOM 1986 C C . ALA A 1 269 ? 16.097 2.328 -12.048 1.00 83.75 269 ALA A C 1
ATOM 1988 O O . ALA A 1 269 ? 15.341 3.246 -12.366 1.00 83.75 269 ALA A O 1
ATOM 1989 N N . CYS A 1 270 ? 17.193 2.041 -12.749 1.00 72.12 270 CYS A N 1
ATOM 1990 C CA . CYS A 1 270 ? 17.528 2.705 -14.015 1.00 72.12 270 CYS A CA 1
ATOM 1991 C C . CYS A 1 270 ? 16.562 2.294 -15.135 1.00 72.12 270 CYS A C 1
ATOM 1993 O O . CYS A 1 270 ? 16.277 1.107 -15.211 1.00 72.12 270 CYS A O 1
ATOM 1995 N N . PRO A 1 271 ? 16.189 3.194 -16.069 1.00 69.12 271 PRO A N 1
ATOM 1996 C CA . PRO A 1 271 ? 16.904 4.427 -16.413 1.00 69.12 271 PRO A CA 1
ATOM 1997 C C . PRO A 1 271 ? 16.423 5.671 -15.651 1.00 69.12 271 PRO A C 1
ATOM 1999 O O . PRO A 1 271 ? 15.254 5.804 -15.326 1.00 69.12 271 PRO A O 1
ATOM 2002 N N . ALA A 1 272 ? 17.315 6.644 -15.434 1.00 69.31 272 ALA A N 1
ATOM 2003 C CA . ALA A 1 272 ? 16.998 7.863 -14.674 1.00 69.31 272 ALA A CA 1
ATOM 2004 C C . ALA A 1 272 ? 15.882 8.730 -15.293 1.00 69.31 272 ALA A C 1
ATOM 2006 O O . ALA A 1 272 ? 15.206 9.454 -14.569 1.00 69.31 272 ALA A O 1
ATOM 2007 N N . ILE A 1 273 ? 15.689 8.657 -16.616 1.00 66.38 273 ILE A N 1
ATOM 2008 C CA . ILE A 1 273 ? 14.634 9.398 -17.328 1.00 66.38 273 ILE A CA 1
ATOM 2009 C C . ILE A 1 273 ? 13.227 8.864 -17.034 1.00 66.38 273 ILE A C 1
ATOM 2011 O O . ILE A 1 273 ? 12.257 9.605 -17.147 1.00 66.38 273 ILE A O 1
ATOM 2015 N N . GLN A 1 274 ? 13.122 7.587 -16.667 1.00 71.69 274 GLN A N 1
ATOM 2016 C CA . GLN A 1 274 ? 11.866 6.918 -16.361 1.00 71.69 274 GLN A CA 1
ATOM 2017 C C . GLN A 1 274 ? 12.151 5.818 -15.333 1.00 71.69 274 GLN A C 1
ATOM 2019 O O . GLN A 1 274 ? 12.226 4.635 -15.681 1.00 71.69 274 GLN A O 1
ATOM 2024 N N . PRO A 1 275 ? 12.431 6.211 -14.080 1.00 81.50 275 PRO A N 1
ATOM 2025 C CA . PRO A 1 275 ? 12.995 5.282 -13.131 1.00 81.50 275 PRO A CA 1
ATOM 2026 C C . PRO A 1 275 ? 11.952 4.276 -12.655 1.00 81.50 275 PRO A C 1
ATOM 2028 O O . PRO A 1 275 ? 10.782 4.591 -12.441 1.00 81.50 275 PRO A O 1
ATOM 2031 N N . GLY A 1 276 ? 12.407 3.047 -12.453 1.00 85.50 276 GLY A N 1
ATOM 2032 C CA . GLY A 1 276 ? 11.629 2.001 -11.810 1.00 85.50 276 GLY A CA 1
ATOM 2033 C C . GLY A 1 276 ? 11.688 2.052 -10.300 1.00 85.50 276 GLY A C 1
ATOM 2034 O O . GLY A 1 276 ? 12.333 2.912 -9.697 1.00 85.50 276 GLY A O 1
ATOM 2035 N N . ILE A 1 277 ? 11.081 1.041 -9.695 1.00 90.06 277 ILE A N 1
ATOM 2036 C CA . ILE A 1 277 ? 11.336 0.689 -8.303 1.00 90.06 277 ILE A CA 1
ATOM 2037 C C . ILE A 1 277 ? 12.196 -0.572 -8.292 1.00 90.06 277 ILE A C 1
ATOM 2039 O O . ILE A 1 277 ? 11.965 -1.501 -9.063 1.00 90.06 277 ILE A O 1
ATOM 2043 N N . THR A 1 278 ? 13.198 -0.590 -7.422 1.00 87.94 278 THR A N 1
ATOM 2044 C CA . THR A 1 278 ? 14.054 -1.750 -7.174 1.00 87.94 278 THR A CA 1
ATOM 2045 C C . THR A 1 278 ? 14.326 -1.914 -5.685 1.00 87.94 278 THR A C 1
ATOM 2047 O O . THR A 1 278 ? 13.968 -1.071 -4.851 1.00 87.94 278 THR A O 1
ATOM 2050 N N . ILE A 1 279 ? 14.976 -3.020 -5.363 1.00 87.06 279 ILE A N 1
ATOM 2051 C CA . ILE A 1 279 ? 15.383 -3.410 -4.030 1.00 87.06 279 ILE A CA 1
ATOM 2052 C C . ILE A 1 279 ? 16.885 -3.225 -3.892 1.00 87.06 279 ILE A C 1
ATOM 2054 O O . ILE A 1 279 ? 17.659 -3.474 -4.814 1.00 87.06 279 ILE A O 1
ATOM 2058 N N . TRP A 1 280 ? 17.276 -2.821 -2.688 1.00 81.31 280 TRP A N 1
ATOM 2059 C CA . TRP A 1 280 ? 18.664 -2.783 -2.273 1.00 81.31 280 TRP A CA 1
ATOM 2060 C C . TRP A 1 280 ? 18.826 -3.517 -0.949 1.00 81.31 280 TRP A C 1
ATOM 2062 O O . TRP A 1 280 ? 18.077 -3.274 -0.005 1.00 81.31 280 TRP A O 1
ATOM 2072 N N . ALA A 1 281 ? 19.863 -4.346 -0.827 1.00 78.75 281 ALA A N 1
ATOM 2073 C CA . ALA A 1 281 ? 20.212 -4.981 0.446 1.00 78.75 281 ALA A CA 1
ATOM 2074 C C . ALA A 1 281 ? 20.506 -3.960 1.566 1.00 78.75 281 ALA A C 1
ATOM 2076 O O . ALA A 1 281 ? 20.339 -4.255 2.748 1.00 78.75 281 ALA A O 1
ATOM 2077 N N . ASN A 1 282 ? 20.928 -2.743 1.205 1.00 79.25 282 ASN A N 1
ATOM 2078 C CA . ASN A 1 282 ? 21.243 -1.684 2.153 1.00 79.25 282 ASN A CA 1
ATOM 2079 C C . ASN A 1 282 ? 19.960 -1.016 2.703 1.00 79.25 282 ASN A C 1
ATOM 2081 O O . ASN A 1 282 ? 19.311 -0.264 1.971 1.00 79.25 282 ASN A O 1
ATOM 2085 N N . PRO A 1 283 ? 19.635 -1.168 4.003 1.00 81.06 283 PRO A N 1
ATOM 2086 C CA . PRO A 1 283 ? 18.426 -0.593 4.597 1.00 81.06 283 PRO A CA 1
ATOM 2087 C C . PRO A 1 283 ? 18.459 0.935 4.716 1.00 81.06 283 PRO A C 1
ATOM 2089 O O . PRO A 1 283 ? 17.442 1.552 5.025 1.00 81.06 283 PRO A O 1
ATOM 2092 N N . LYS A 1 284 ? 19.615 1.568 4.473 1.00 79.19 284 LYS A N 1
ATOM 2093 C CA . LYS A 1 284 ? 19.734 3.030 4.400 1.00 79.19 284 LYS A CA 1
ATOM 2094 C C . LYS A 1 284 ? 19.225 3.587 3.072 1.00 79.19 284 LYS A C 1
ATOM 2096 O O . LYS A 1 284 ? 18.949 4.781 2.997 1.00 79.19 284 LYS A O 1
ATOM 2101 N N . VAL A 1 285 ? 19.108 2.753 2.037 1.00 80.62 285 VAL A N 1
ATOM 2102 C CA . VAL A 1 285 ? 18.480 3.151 0.777 1.00 80.62 285 VAL A CA 1
ATOM 2103 C C . VAL A 1 285 ? 16.976 3.126 0.985 1.00 80.62 285 VAL A C 1
ATOM 2105 O O . VAL A 1 285 ? 16.406 2.107 1.378 1.00 80.62 285 VAL A O 1
ATOM 2108 N N . THR A 1 286 ? 16.342 4.273 0.771 1.00 86.75 286 THR A N 1
ATOM 2109 C CA . THR A 1 286 ? 14.907 4.416 0.988 1.00 86.75 286 THR A CA 1
ATOM 2110 C C . THR A 1 286 ? 14.247 5.155 -0.154 1.00 86.75 286 THR A C 1
ATOM 2112 O O . THR A 1 286 ? 14.791 6.149 -0.638 1.00 86.75 286 THR A O 1
ATOM 2115 N N . LEU A 1 287 ? 13.033 4.739 -0.486 1.00 89.06 287 LEU A N 1
ATOM 2116 C CA . LEU A 1 287 ? 12.200 5.374 -1.491 1.00 89.06 287 LEU A CA 1
ATOM 2117 C C . LEU A 1 287 ? 11.002 6.016 -0.799 1.00 89.06 287 LEU A C 1
ATOM 2119 O O . LEU A 1 287 ? 10.295 5.365 -0.036 1.00 89.06 287 LEU A O 1
ATOM 2123 N N . LYS A 1 288 ? 10.782 7.305 -1.047 1.00 88.94 288 LYS A N 1
ATOM 2124 C CA . LYS A 1 288 ? 9.611 8.024 -0.543 1.00 88.94 288 LYS A CA 1
ATOM 2125 C C . LYS A 1 288 ? 8.548 8.037 -1.629 1.00 88.94 288 LYS A C 1
ATOM 2127 O O . LYS A 1 288 ? 8.794 8.597 -2.693 1.00 88.94 288 LYS A O 1
ATOM 2132 N N . LEU A 1 289 ? 7.389 7.456 -1.342 1.00 91.88 289 LEU A N 1
ATOM 2133 C CA . LEU A 1 289 ? 6.230 7.491 -2.229 1.00 91.88 289 LEU A CA 1
ATOM 2134 C C . LEU A 1 289 ? 5.034 8.066 -1.489 1.00 91.88 289 LEU A C 1
ATOM 2136 O O . LEU A 1 289 ? 4.817 7.784 -0.309 1.00 91.88 289 LEU A O 1
ATOM 2140 N N . GLN A 1 290 ? 4.234 8.849 -2.192 1.00 90.81 290 GLN A N 1
ATOM 2141 C CA . GLN A 1 290 ? 2.912 9.213 -1.725 1.00 90.81 290 GLN A CA 1
ATOM 2142 C C . GLN A 1 290 ? 1.954 8.062 -2.035 1.00 90.81 290 GLN A C 1
ATOM 2144 O O . GLN A 1 290 ? 1.918 7.568 -3.158 1.00 90.81 290 GLN A O 1
ATOM 2149 N N . PHE A 1 291 ? 1.178 7.647 -1.040 1.00 91.06 291 PHE A N 1
ATOM 2150 C CA . PHE A 1 291 ? 0.109 6.667 -1.202 1.00 91.06 291 PHE A CA 1
ATOM 2151 C C . PHE A 1 291 ? -1.208 7.424 -1.125 1.00 91.06 291 PHE A C 1
ATOM 2153 O O . PHE A 1 291 ? -1.528 7.995 -0.087 1.00 91.06 291 PHE A O 1
ATOM 2160 N N . LEU A 1 292 ? -1.934 7.479 -2.230 1.00 85.12 292 LEU A N 1
ATOM 2161 C CA . LEU A 1 292 ? -3.206 8.177 -2.356 1.00 85.12 292 LEU A CA 1
ATOM 2162 C C . LEU A 1 292 ? -4.322 7.141 -2.365 1.00 85.12 292 LEU A C 1
ATOM 2164 O O . LEU A 1 292 ? -4.371 6.333 -3.283 1.00 85.12 292 LEU A O 1
ATOM 2168 N N . GLU A 1 293 ? -5.175 7.116 -1.346 1.00 81.81 293 GLU A N 1
ATOM 2169 C CA . GLU A 1 293 ? -6.223 6.097 -1.225 1.00 81.81 293 GLU A CA 1
ATOM 2170 C C . GLU A 1 293 ? -7.230 6.205 -2.379 1.00 81.81 293 GLU A C 1
ATOM 2172 O O . GLU A 1 293 ? -7.689 7.301 -2.709 1.00 81.81 293 GLU A O 1
ATOM 2177 N N . VAL A 1 294 ? -7.549 5.064 -2.993 1.00 78.44 294 VAL A N 1
ATOM 2178 C CA . VAL A 1 294 ? -8.460 4.922 -4.139 1.00 78.44 294 VAL A CA 1
ATOM 2179 C C . VAL A 1 294 ? -9.377 3.707 -3.954 1.00 78.44 294 VAL A C 1
ATOM 2181 O O . VAL A 1 294 ? -9.019 2.778 -3.222 1.00 78.44 294 VAL A O 1
ATOM 2184 N N . PRO A 1 295 ? -10.537 3.661 -4.635 1.00 78.12 295 PRO A N 1
ATOM 2185 C CA . PRO A 1 295 ? -11.340 2.447 -4.726 1.00 78.12 295 PRO A CA 1
ATOM 2186 C C . PRO A 1 295 ? -10.538 1.264 -5.283 1.00 78.12 295 PRO A C 1
ATOM 2188 O O . PRO A 1 295 ? -9.680 1.414 -6.154 1.00 78.12 295 PRO A O 1
ATOM 2191 N N . CYS A 1 296 ? -10.818 0.068 -4.770 1.00 76.12 296 CYS A N 1
ATOM 2192 C CA . CYS A 1 296 ? -10.133 -1.152 -5.198 1.00 76.12 296 CYS A CA 1
ATOM 2193 C C . CYS A 1 296 ? -10.693 -1.785 -6.477 1.00 76.12 296 CYS A C 1
ATOM 2195 O O . CYS A 1 296 ? -10.092 -2.721 -6.991 1.00 76.12 296 CYS A O 1
ATOM 2197 N N . ASP A 1 297 ? -11.848 -1.332 -6.955 1.00 66.81 297 ASP A N 1
ATOM 2198 C CA . ASP A 1 297 ? -12.529 -1.849 -8.148 1.00 66.81 297 ASP A CA 1
ATOM 2199 C C . ASP A 1 297 ? -11.945 -1.300 -9.462 1.00 66.81 297 ASP A C 1
ATOM 2201 O O . ASP A 1 297 ? -12.384 -1.685 -10.544 1.00 66.81 297 ASP A O 1
ATOM 2205 N N . GLY A 1 298 ? -10.954 -0.404 -9.380 1.00 50.78 298 GLY A N 1
ATOM 2206 C CA . GLY A 1 298 ? -10.291 0.185 -10.541 1.00 50.78 298 GLY A CA 1
ATOM 2207 C C . GLY A 1 298 ? -11.178 1.126 -11.361 1.00 50.78 298 GLY A C 1
ATOM 2208 O O . GLY A 1 298 ? -10.724 1.623 -12.393 1.00 50.78 298 GLY A O 1
ATOM 2209 N N . GLN A 1 299 ? -12.411 1.411 -10.926 1.00 42.22 299 GLN A N 1
ATOM 2210 C CA . GLN A 1 299 ? -13.289 2.370 -11.590 1.00 42.22 299 GLN A CA 1
ATOM 2211 C C . GLN A 1 299 ? -13.073 3.768 -11.010 1.00 42.22 299 GLN A C 1
ATOM 2213 O O . GLN A 1 299 ? -13.433 4.072 -9.876 1.00 42.22 299 GLN A O 1
ATOM 2218 N N . PHE A 1 300 ? -12.494 4.653 -11.822 1.00 41.47 300 PHE A N 1
ATOM 2219 C CA . PHE A 1 300 ? -12.399 6.074 -11.507 1.00 41.47 300 PHE A CA 1
ATOM 2220 C C . PHE A 1 300 ? -13.510 6.833 -12.229 1.00 41.47 300 PHE A C 1
ATOM 2222 O O . PHE A 1 300 ? -13.406 7.116 -13.420 1.00 41.47 300 PHE A O 1
ATOM 2229 N N . SER A 1 301 ? -14.559 7.220 -11.507 1.00 32.47 301 SER A N 1
ATOM 2230 C CA . SER A 1 301 ? -15.393 8.347 -11.919 1.00 32.47 301 SER A CA 1
ATOM 2231 C C . SER A 1 301 ? -14.784 9.621 -11.340 1.00 32.47 301 SER A C 1
ATOM 2233 O O . SER A 1 301 ? -14.891 9.874 -10.139 1.00 32.47 301 SER A O 1
ATOM 2235 N N . PHE A 1 302 ? -14.130 10.426 -12.176 1.00 33.97 302 PHE A N 1
ATOM 2236 C CA . PHE A 1 302 ? -13.834 11.803 -11.791 1.00 33.97 302 PHE A CA 1
ATOM 2237 C C . PHE A 1 302 ? -15.168 12.552 -11.659 1.00 33.97 302 PHE A C 1
ATOM 2239 O O . PHE A 1 302 ? -15.976 12.476 -12.590 1.00 33.97 302 PHE A O 1
ATOM 2246 N N . PRO A 1 303 ? -15.433 13.291 -10.567 1.00 32.41 303 PRO A N 1
ATOM 2247 C CA . PRO A 1 303 ? -16.452 14.323 -10.634 1.00 32.41 303 PRO A CA 1
ATOM 2248 C C . PRO A 1 303 ? -16.021 15.302 -11.730 1.00 32.41 303 PRO A C 1
ATOM 2250 O O . PRO A 1 303 ? -14.910 15.835 -11.696 1.00 32.41 303 PRO A O 1
ATOM 2253 N N . GLN A 1 304 ? -16.871 15.471 -12.744 1.00 26.42 304 GLN A N 1
ATOM 2254 C CA . GLN A 1 304 ? -16.696 16.516 -13.745 1.00 26.42 304 GLN A CA 1
ATOM 2255 C C . GLN A 1 304 ? -16.579 17.846 -12.991 1.00 26.42 304 GLN A C 1
ATOM 2257 O O . GLN A 1 304 ? -17.456 18.192 -12.198 1.00 26.42 304 GLN A O 1
ATOM 2262 N N . LEU A 1 305 ? -15.460 18.543 -13.185 1.00 30.75 305 LEU A N 1
ATOM 2263 C CA . LEU A 1 305 ? -15.318 19.926 -12.752 1.00 30.75 305 LEU A CA 1
ATOM 2264 C C . LEU A 1 305 ? -16.313 20.742 -13.586 1.00 30.75 305 LEU A C 1
ATOM 2266 O O . LEU A 1 305 ? -16.120 20.865 -14.794 1.00 30.75 305 LEU A O 1
ATOM 2270 N N . ASN A 1 306 ? -17.380 21.229 -12.951 1.00 36.16 306 ASN A N 1
ATOM 2271 C CA . ASN A 1 306 ? -18.153 22.352 -13.483 1.00 36.16 306 ASN A CA 1
ATOM 2272 C C . ASN A 1 306 ? -17.367 23.645 -13.269 1.00 36.16 306 ASN A C 1
ATOM 2274 O O . ASN A 1 306 ? -16.841 23.815 -12.143 1.00 36.16 306 ASN A O 1
#

Sequence (306 aa):
MKFFTVAFFLLPTLIAKAQEIPQCRPGFEPVEFEPGSGEYFCRQIIISCPLNQTPYKNPETNADSCCPSNQQLVMYDENLKTGVCCGADQVYLGIKPNGRCCKKGEILQDGKCLPAPPPSGCQGCPTQPPGACALKAACGDNANTGLQYGSCYQLKFPNGQQLGRGVGGNPNMYTQDGYIQNIPYRVCKFPANPNDCGTGPVKAGASFAIEDGIGPAGSTAGERSWMDNVDGGAHMQLTTDATKARKFNGKTSCSGCQCVVQLISSGYACPAIQPGITIWANPKVTLKLQFLEVPCDGQFSFPQLN